Protein AF-A0A2E6VT52-F1 (afdb_monomer_lite)

Radius of gyration: 19.36 Å; chains: 1; bounding box: 48×48×51 Å

Structure (mmCIF, N/CA/C/O backbone):
data_AF-A0A2E6VT52-F1
#
_entry.id   AF-A0A2E6VT52-F1
#
loop_
_atom_site.group_PDB
_atom_site.id
_atom_site.type_symbol
_atom_site.label_atom_id
_atom_site.label_alt_id
_atom_site.label_comp_id
_atom_site.label_asym_id
_atom_site.label_entity_id
_atom_site.label_seq_id
_atom_site.pdbx_PDB_ins_code
_atom_site.Cartn_x
_atom_site.Cartn_y
_atom_site.Cartn_z
_atom_site.occupancy
_atom_site.B_iso_or_equiv
_atom_site.auth_seq_id
_atom_site.auth_comp_id
_atom_site.auth_asym_id
_atom_site.auth_atom_id
_atom_site.pdbx_PDB_model_num
ATOM 1 N N . MET A 1 1 ? 21.356 -2.300 -0.090 1.00 28.39 1 MET A N 1
ATOM 2 C CA . MET A 1 1 ? 20.363 -1.612 -0.923 1.00 28.39 1 MET A CA 1
ATOM 3 C C . MET A 1 1 ? 20.867 -0.336 -1.607 1.00 28.39 1 MET A C 1
ATOM 5 O O . MET A 1 1 ? 20.125 0.191 -2.416 1.00 28.39 1 MET A O 1
ATOM 9 N N . VAL A 1 2 ? 22.034 0.236 -1.269 1.00 25.16 2 VAL A N 1
ATOM 10 C CA . VAL A 1 2 ? 22.613 1.319 -2.087 1.00 25.16 2 VAL A CA 1
ATOM 11 C C . VAL A 1 2 ? 23.553 0.641 -3.066 1.00 25.16 2 VAL A C 1
ATOM 13 O O . VAL A 1 2 ? 24.681 0.309 -2.710 1.00 25.16 2 VAL A O 1
ATOM 16 N N . PHE A 1 3 ? 23.038 0.344 -4.250 1.00 32.06 3 PHE A N 1
ATOM 17 C CA . PHE A 1 3 ? 23.867 -0.059 -5.367 1.00 32.06 3 PHE A CA 1
ATOM 18 C C . PHE A 1 3 ? 24.037 1.130 -6.291 1.00 32.06 3 PHE A C 1
ATOM 20 O O . PHE A 1 3 ? 23.074 1.792 -6.670 1.00 32.06 3 PHE A O 1
ATOM 27 N N . TRP A 1 4 ? 25.295 1.415 -6.594 1.00 26.30 4 TRP A N 1
ATOM 28 C CA . TRP A 1 4 ? 25.680 2.350 -7.628 1.00 26.30 4 TRP A CA 1
ATOM 29 C C . TRP A 1 4 ? 26.039 1.513 -8.847 1.00 26.30 4 TRP A C 1
ATOM 31 O O . TRP A 1 4 ? 27.132 0.951 -8.904 1.00 26.30 4 TRP A O 1
ATOM 41 N N . VAL A 1 5 ? 25.128 1.423 -9.811 1.00 34.62 5 VAL A N 1
ATOM 42 C CA . VAL A 1 5 ? 25.498 1.008 -11.163 1.00 34.62 5 VAL A CA 1
ATOM 43 C C . VAL A 1 5 ? 26.110 2.230 -11.847 1.00 34.62 5 VAL A C 1
ATOM 45 O O . VAL A 1 5 ? 25.482 3.284 -11.943 1.00 34.62 5 VAL A O 1
ATOM 48 N N . LYS A 1 6 ? 27.367 2.098 -12.281 1.00 34.28 6 LYS A N 1
ATOM 49 C CA . LYS A 1 6 ? 28.053 3.022 -13.200 1.00 34.28 6 LYS A CA 1
ATOM 50 C C . LYS A 1 6 ? 27.633 2.706 -14.645 1.00 34.28 6 LYS A C 1
ATOM 52 O O . LYS A 1 6 ? 28.466 2.375 -15.478 1.00 34.28 6 LYS A O 1
ATOM 57 N N . GLU A 1 7 ? 26.341 2.763 -14.924 1.00 46.19 7 GLU A N 1
ATOM 58 C CA . GLU A 1 7 ? 25.827 2.849 -16.293 1.00 46.19 7 GLU A CA 1
ATOM 59 C C . GLU A 1 7 ? 25.279 4.258 -16.474 1.00 46.19 7 GLU A C 1
ATOM 61 O O . GLU A 1 7 ? 24.847 4.878 -15.496 1.00 46.19 7 GLU A O 1
ATOM 66 N N . ASP A 1 8 ? 25.356 4.782 -17.697 1.00 49.47 8 ASP A N 1
ATOM 67 C CA . ASP A 1 8 ? 24.963 6.146 -18.053 1.00 49.47 8 ASP A CA 1
ATOM 68 C C . ASP A 1 8 ? 23.452 6.356 -17.834 1.00 49.47 8 ASP A C 1
ATOM 70 O O . ASP A 1 8 ? 22.631 6.323 -18.752 1.00 49.47 8 ASP A O 1
ATOM 74 N N . MET A 1 9 ? 23.061 6.553 -16.573 1.00 54.78 9 MET A N 1
ATOM 75 C CA . MET A 1 9 ? 21.694 6.864 -16.194 1.00 54.78 9 MET A CA 1
ATOM 76 C C . MET A 1 9 ? 21.373 8.261 -16.691 1.00 54.78 9 MET A C 1
ATOM 78 O O . MET A 1 9 ? 21.896 9.265 -16.201 1.00 54.78 9 MET A O 1
ATOM 82 N N . THR A 1 10 ? 20.481 8.326 -17.669 1.00 59.72 10 THR A N 1
ATOM 83 C CA . THR A 1 10 ? 20.040 9.599 -18.213 1.00 59.72 10 THR A CA 1
ATOM 84 C C . THR A 1 10 ? 18.840 10.064 -17.403 1.00 59.72 10 THR A C 1
ATOM 86 O O . THR A 1 10 ? 17.816 9.386 -17.318 1.00 59.72 10 THR A O 1
ATOM 89 N N . ALA A 1 11 ? 18.958 11.234 -16.777 1.00 62.84 11 ALA A N 1
ATOM 90 C CA . ALA A 1 11 ? 17.809 11.878 -16.164 1.00 62.84 11 ALA A CA 1
ATOM 91 C C . ALA A 1 11 ? 16.857 12.309 -17.282 1.00 62.84 11 ALA A C 1
ATOM 93 O O . ALA A 1 11 ? 17.146 13.253 -18.019 1.00 62.84 11 ALA A O 1
ATOM 94 N N . LEU A 1 12 ? 15.722 11.624 -17.416 1.00 59.22 12 LEU A N 1
ATOM 95 C CA . LEU A 1 12 ? 14.707 12.057 -18.365 1.00 59.22 12 LEU A CA 1
ATOM 96 C C . LEU A 1 12 ? 14.105 13.377 -17.863 1.00 59.22 12 LEU A C 1
ATOM 98 O O . LEU A 1 12 ? 13.654 13.441 -16.711 1.00 59.22 12 LEU A O 1
ATOM 102 N N . PRO A 1 13 ? 14.084 14.443 -18.686 1.00 56.06 13 PRO A N 1
ATOM 103 C CA . PRO A 1 13 ? 13.448 15.685 -18.293 1.00 56.06 13 PRO A CA 1
ATOM 104 C C . PRO A 1 13 ? 11.960 15.416 -18.068 1.00 56.06 13 PRO A C 1
ATOM 106 O O . PRO A 1 13 ? 11.223 15.026 -18.978 1.00 56.06 13 PRO A O 1
ATOM 109 N N . ILE A 1 14 ? 11.500 15.637 -16.838 1.00 57.47 14 ILE A N 1
ATOM 110 C CA . ILE A 1 14 ? 10.069 15.717 -16.563 1.00 57.47 14 ILE A CA 1
ATOM 111 C C . ILE A 1 14 ? 9.614 16.999 -17.243 1.00 57.47 14 ILE A C 1
ATOM 113 O O . ILE A 1 14 ? 9.945 18.093 -16.783 1.00 57.47 14 ILE A O 1
ATOM 117 N N . LEU A 1 15 ? 8.949 16.861 -18.394 1.00 48.38 15 LEU A N 1
ATOM 118 C CA . LEU A 1 15 ? 8.482 18.013 -19.156 1.00 48.38 15 LEU A CA 1
ATOM 119 C C . LEU A 1 15 ? 7.706 18.947 -18.214 1.00 48.38 15 LEU A C 1
ATOM 121 O O . LEU A 1 15 ? 6.832 18.468 -17.482 1.00 48.38 15 LEU A O 1
ATOM 125 N N . PRO A 1 16 ? 8.005 20.258 -18.209 1.00 49.06 16 PRO A N 1
ATOM 126 C CA . PRO A 1 16 ? 7.231 21.208 -17.431 1.00 49.06 16 PRO A CA 1
ATOM 127 C C . PRO A 1 16 ? 5.761 21.120 -17.856 1.00 49.06 16 PRO A C 1
ATOM 129 O O . PRO A 1 16 ? 5.462 20.888 -19.028 1.00 49.06 16 PRO A O 1
ATOM 132 N N . HIS A 1 17 ? 4.856 21.311 -16.895 1.00 47.31 17 HIS A N 1
ATOM 133 C CA . HIS A 1 17 ? 3.388 21.221 -16.992 1.00 47.31 17 HIS A CA 1
ATOM 134 C C . HIS A 1 17 ? 2.714 22.184 -18.016 1.00 47.31 17 HIS A C 1
ATOM 136 O O . HIS A 1 17 ? 1.560 22.561 -17.845 1.00 47.31 17 HIS A O 1
ATOM 142 N N . GLY A 1 18 ? 3.407 22.609 -19.077 1.00 39.28 18 GLY A N 1
ATOM 143 C CA . GLY A 1 18 ? 2.939 23.561 -20.087 1.00 39.28 18 GLY A CA 1
ATOM 144 C C . GLY A 1 18 ? 2.381 22.951 -21.377 1.00 39.28 18 GLY A C 1
ATOM 145 O O . GLY A 1 18 ? 1.873 23.691 -22.212 1.00 39.28 18 GLY A O 1
ATOM 146 N N . THR A 1 19 ? 2.436 21.630 -21.571 1.00 44.69 19 THR A N 1
ATOM 147 C CA . THR A 1 19 ? 1.648 20.989 -22.636 1.00 44.69 19 THR A CA 1
ATOM 148 C C . THR A 1 19 ? 0.238 20.754 -22.108 1.00 44.69 19 THR A C 1
ATOM 150 O O . THR A 1 19 ? 0.063 20.204 -21.027 1.00 44.69 19 THR A O 1
ATOM 153 N N . THR A 1 20 ? -0.768 21.178 -22.869 1.00 42.41 20 THR A N 1
ATOM 154 C CA . THR A 1 20 ? -2.224 21.123 -22.616 1.00 42.41 20 THR A CA 1
ATOM 155 C C . THR A 1 20 ? -2.805 19.711 -22.416 1.00 42.41 20 THR A C 1
ATOM 157 O O . THR A 1 20 ? -4.007 19.494 -22.563 1.00 42.41 20 THR A O 1
ATOM 160 N N . ALA A 1 21 ? -1.980 18.730 -22.053 1.00 45.25 21 ALA A N 1
ATOM 161 C CA . ALA A 1 21 ? -2.438 17.465 -21.521 1.00 45.25 21 ALA A CA 1
ATOM 162 C C . ALA A 1 21 ? -3.100 17.733 -20.164 1.00 45.25 21 ALA A C 1
ATOM 164 O O . ALA A 1 21 ? -2.471 18.271 -19.249 1.00 45.25 21 ALA A O 1
ATOM 165 N N . LYS A 1 22 ? -4.388 17.378 -20.043 1.00 38.38 22 LYS A N 1
ATOM 166 C CA . LYS A 1 22 ? -5.109 17.383 -18.763 1.00 38.38 22 LYS A CA 1
ATOM 167 C C . LYS A 1 22 ? -4.190 16.794 -17.684 1.00 38.38 22 LYS A C 1
ATOM 169 O O . LYS A 1 22 ? -3.621 15.728 -17.933 1.00 38.38 22 LYS A O 1
ATOM 174 N N . PRO A 1 23 ? -4.038 17.446 -16.515 1.00 39.75 23 PRO A N 1
ATOM 175 C CA . PRO A 1 23 ? -3.272 16.866 -15.424 1.00 39.75 23 PRO A CA 1
ATOM 176 C C . PRO A 1 23 ? -3.787 15.448 -15.187 1.00 39.75 23 PRO A C 1
ATOM 178 O O . PRO A 1 23 ? -4.997 15.263 -15.024 1.00 39.75 23 PRO A O 1
ATOM 181 N N . LEU A 1 24 ? -2.883 14.458 -15.218 1.00 43.94 24 LEU A N 1
ATOM 182 C CA . LEU A 1 24 ? -3.183 13.127 -14.700 1.00 43.94 24 LEU A CA 1
ATOM 183 C C . LEU A 1 24 ? -3.715 13.369 -13.289 1.00 43.94 24 LEU A C 1
ATOM 185 O O . LEU A 1 24 ? -2.980 13.871 -12.436 1.00 43.94 24 LEU A O 1
ATOM 189 N N . GLN A 1 25 ? -5.014 13.149 -13.092 1.00 38.66 25 GLN A N 1
ATOM 190 C CA . GLN A 1 25 ? -5.668 13.458 -11.831 1.00 38.66 25 GLN A CA 1
ATOM 191 C C . GLN A 1 25 ? -4.925 12.699 -10.736 1.00 38.66 25 GLN A C 1
ATOM 193 O O . GLN A 1 25 ? -4.896 11.475 -10.732 1.00 38.66 25 GLN A O 1
ATOM 198 N N . SER A 1 26 ? -4.322 13.432 -9.804 1.00 39.47 26 SER A N 1
ATOM 199 C CA . SER A 1 26 ? -3.634 12.885 -8.631 1.00 39.47 26 SER A CA 1
ATOM 200 C C . SER A 1 26 ? -4.612 12.362 -7.570 1.00 39.47 26 SER A C 1
ATOM 202 O O . SER A 1 26 ? -4.271 12.302 -6.389 1.00 39.47 26 SER A O 1
ATOM 204 N N . GLY A 1 27 ? -5.852 12.063 -7.965 1.00 42.16 27 GLY A N 1
ATOM 205 C CA . GLY A 1 27 ? -6.770 11.289 -7.145 1.00 42.16 27 GLY A CA 1
ATOM 206 C C . GLY A 1 27 ? -6.325 9.826 -7.135 1.00 42.16 27 GLY A C 1
ATOM 207 O O . GLY A 1 27 ? -5.592 9.412 -8.037 1.00 42.16 27 GLY A O 1
ATOM 208 N N . PRO A 1 28 ? -6.739 9.027 -6.138 1.00 48.34 28 PRO A N 1
ATOM 209 C CA . PRO A 1 28 ? -6.578 7.585 -6.240 1.00 48.34 28 PRO A CA 1
ATOM 210 C C . PRO A 1 28 ? -7.201 7.158 -7.571 1.00 48.34 28 PRO A C 1
ATOM 212 O O . PRO A 1 28 ? -8.352 7.497 -7.844 1.00 48.34 28 PRO A O 1
ATOM 215 N N . LEU A 1 29 ? -6.420 6.497 -8.428 1.00 53.91 29 LEU A N 1
ATOM 216 C CA . LEU A 1 29 ? -6.916 5.919 -9.674 1.00 53.91 29 LEU A CA 1
ATOM 217 C C . LEU A 1 29 ? -7.993 4.897 -9.297 1.00 53.91 29 LEU A C 1
ATOM 219 O O . LEU A 1 29 ? -7.672 3.741 -9.012 1.00 53.91 29 LEU A O 1
ATOM 223 N N . GLN A 1 30 ? -9.248 5.351 -9.241 1.00 55.66 30 GLN A N 1
ATOM 224 C CA . GLN A 1 30 ? -10.406 4.479 -9.159 1.00 55.66 30 GLN A CA 1
ATOM 225 C C . GLN A 1 30 ? -10.360 3.612 -10.405 1.00 55.66 30 GLN A C 1
ATOM 227 O O . GLN A 1 30 ? -10.417 4.110 -11.535 1.00 55.66 30 GLN A O 1
ATOM 232 N N . ARG A 1 31 ? -10.156 2.315 -10.203 1.00 63.56 31 ARG A N 1
ATOM 233 C CA . ARG A 1 31 ? -10.163 1.371 -11.308 1.00 63.56 31 ARG A CA 1
ATOM 234 C C . ARG A 1 31 ? -11.604 1.051 -11.662 1.00 63.56 31 ARG A C 1
ATOM 236 O O . ARG A 1 31 ? -12.438 0.965 -10.763 1.00 63.56 31 ARG A O 1
ATOM 243 N N . PRO A 1 32 ? -11.887 0.754 -12.940 1.00 55.81 32 PRO A N 1
ATOM 244 C CA . PRO A 1 32 ? -13.186 0.219 -13.355 1.00 55.81 32 PRO A CA 1
ATOM 245 C C . PRO A 1 32 ? -13.626 -1.022 -12.556 1.00 55.81 32 PRO A C 1
ATOM 247 O O . PRO A 1 32 ? -14.794 -1.387 -12.579 1.00 55.81 32 PRO A O 1
ATOM 250 N N . SER A 1 33 ? -12.684 -1.674 -11.870 1.00 65.62 33 SER A N 1
ATOM 251 C CA . SER A 1 33 ? -12.844 -2.899 -11.098 1.00 65.62 33 SER A CA 1
ATOM 252 C C . SER A 1 33 ? -12.863 -2.695 -9.574 1.00 65.62 33 SER A C 1
ATOM 254 O O . SER A 1 33 ? -12.711 -3.674 -8.843 1.00 65.62 33 SER A O 1
ATOM 256 N N . ASP A 1 34 ? -12.944 -1.461 -9.071 1.00 83.62 34 ASP A N 1
ATOM 257 C CA . ASP A 1 34 ? -12.989 -1.223 -7.625 1.00 83.62 34 ASP A CA 1
ATOM 258 C C . ASP A 1 34 ? -14.377 -1.597 -7.066 1.00 83.62 34 ASP A C 1
ATOM 260 O O . ASP A 1 34 ? -15.420 -1.165 -7.560 1.00 83.62 34 ASP A O 1
ATOM 264 N N . GLY A 1 35 ? -14.385 -2.461 -6.049 1.00 92.38 35 GLY A N 1
ATOM 265 C CA . GLY A 1 35 ? -15.601 -2.974 -5.426 1.00 92.38 35 GLY A CA 1
ATOM 266 C C . GLY A 1 35 ? -16.022 -2.212 -4.162 1.00 92.38 35 GLY A C 1
ATOM 267 O O . GLY A 1 35 ? -15.485 -1.147 -3.832 1.00 92.38 35 GLY A O 1
ATOM 268 N N . PRO A 1 36 ? -17.012 -2.743 -3.421 1.00 95.88 36 PRO A N 1
ATOM 269 C CA . PRO A 1 36 ? -17.598 -2.057 -2.272 1.00 95.88 36 PRO A CA 1
ATOM 270 C C . PRO A 1 36 ? -16.614 -1.837 -1.117 1.00 95.88 36 PRO A C 1
ATOM 272 O O . PRO A 1 36 ? -16.726 -0.831 -0.416 1.00 95.88 36 PRO A O 1
ATOM 275 N N . THR A 1 37 ? -15.662 -2.744 -0.884 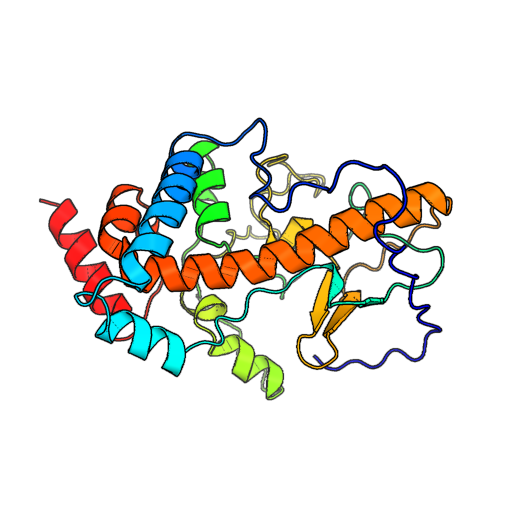1.00 96.12 37 THR A N 1
ATOM 276 C CA . THR A 1 37 ? -14.663 -2.584 0.186 1.00 96.12 37 THR A CA 1
ATOM 277 C C . THR A 1 37 ? -13.677 -1.480 -0.166 1.00 96.12 37 THR A C 1
ATOM 279 O O . THR A 1 37 ? -13.350 -0.648 0.678 1.00 96.12 37 THR A O 1
ATOM 282 N N . THR A 1 38 ? -13.250 -1.430 -1.425 1.00 95.38 38 THR A N 1
ATOM 283 C CA . THR A 1 38 ? -12.350 -0.398 -1.940 1.00 95.38 38 THR A CA 1
ATOM 284 C C . THR A 1 38 ? -12.980 0.990 -1.853 1.00 95.38 38 THR A C 1
ATOM 286 O O . THR A 1 38 ? -12.355 1.911 -1.328 1.00 95.38 38 THR A O 1
ATOM 289 N N . HIS A 1 39 ? -14.243 1.138 -2.264 1.00 94.62 39 HIS A N 1
ATOM 290 C CA . HIS A 1 39 ? -14.962 2.408 -2.129 1.00 94.62 39 HIS A CA 1
ATOM 291 C C . HIS A 1 39 ? -15.088 2.852 -0.669 1.00 94.62 39 HIS A C 1
ATOM 293 O O . HIS A 1 39 ? -14.734 3.983 -0.342 1.00 94.62 39 HIS A O 1
ATOM 299 N N . LYS A 1 40 ? -15.475 1.943 0.235 1.00 96.00 40 LYS A N 1
ATOM 300 C CA . LYS A 1 40 ? -15.527 2.247 1.674 1.00 96.00 40 LYS A CA 1
ATOM 301 C C . LYS A 1 40 ? -14.174 2.689 2.226 1.00 96.00 40 LYS A C 1
ATOM 303 O O . LYS A 1 40 ? -14.130 3.553 3.098 1.00 96.00 40 LYS A O 1
ATOM 308 N N . LEU A 1 41 ? -13.074 2.112 1.743 1.00 96.50 41 LEU A N 1
ATOM 309 C CA . LEU A 1 41 ? -11.732 2.511 2.156 1.00 96.50 41 LEU A CA 1
ATOM 310 C C . LEU A 1 41 ? -11.385 3.932 1.680 1.00 96.50 41 LEU A C 1
ATOM 312 O O . LEU A 1 41 ? -10.762 4.679 2.437 1.00 96.50 41 LEU A O 1
ATOM 316 N N . PHE A 1 42 ? -11.806 4.326 0.473 1.00 94.94 42 PHE A N 1
ATOM 317 C CA . PHE A 1 42 ? -11.640 5.698 -0.020 1.00 94.94 42 PHE A CA 1
ATOM 318 C C . PHE A 1 42 ? -12.469 6.705 0.781 1.00 94.94 42 PHE A C 1
ATOM 320 O O . PHE A 1 42 ? -11.916 7.702 1.246 1.00 94.94 42 PHE A O 1
ATOM 327 N N . ASP A 1 43 ? -13.741 6.408 1.046 1.00 95.25 43 ASP A N 1
ATOM 328 C CA . ASP A 1 43 ? -14.595 7.258 1.887 1.00 95.25 43 ASP A CA 1
ATOM 329 C C . ASP A 1 43 ? -14.008 7.402 3.301 1.00 95.25 43 ASP A C 1
ATOM 331 O O . ASP A 1 43 ? -13.969 8.487 3.896 1.00 95.25 43 ASP A O 1
ATOM 335 N N . LEU A 1 44 ? -13.488 6.295 3.843 1.00 96.50 44 LEU A N 1
ATOM 336 C CA . LEU A 1 44 ? -12.846 6.280 5.150 1.00 96.50 44 LEU A CA 1
ATOM 337 C C . LEU A 1 44 ? -11.581 7.135 5.178 1.00 96.50 44 LEU A C 1
ATOM 339 O O . LEU A 1 44 ? -11.299 7.756 6.204 1.00 96.50 44 LEU A O 1
ATOM 343 N N . TRP A 1 45 ? -10.822 7.183 4.083 1.00 95.81 45 TRP A N 1
ATOM 344 C CA . TRP A 1 45 ? -9.653 8.048 3.972 1.00 95.81 45 TRP A CA 1
ATOM 345 C C . TRP A 1 45 ? -10.032 9.529 4.077 1.00 95.81 45 TRP A C 1
ATOM 347 O O . TRP A 1 45 ? -9.421 10.251 4.869 1.00 95.81 45 TRP A O 1
ATOM 357 N N . GLU A 1 46 ? -11.075 9.976 3.377 1.00 94.81 46 GLU A N 1
ATOM 358 C CA . GLU A 1 46 ? -11.535 11.367 3.470 1.00 94.81 46 GLU A CA 1
ATOM 359 C C . GLU A 1 46 ? -11.960 11.740 4.898 1.00 94.81 46 GLU A C 1
ATOM 361 O O . GLU A 1 46 ? -11.619 12.808 5.421 1.00 94.81 46 GLU A O 1
ATOM 366 N N . GLU A 1 47 ? -12.682 10.845 5.574 1.00 94.94 47 GLU A N 1
ATOM 367 C CA . GLU A 1 47 ? -13.080 11.062 6.964 1.00 94.94 47 GLU A CA 1
ATOM 368 C C . GLU A 1 47 ? -11.873 11.005 7.917 1.00 94.94 47 GLU A C 1
ATOM 370 O O . GLU A 1 47 ? -11.769 11.812 8.845 1.00 94.94 47 GLU A O 1
ATOM 375 N N . ALA A 1 48 ? -10.915 10.108 7.682 1.00 94.50 48 ALA A N 1
ATOM 376 C CA . ALA A 1 48 ? -9.678 10.018 8.451 1.00 94.50 48 ALA A CA 1
ATOM 377 C C . ALA A 1 48 ? -8.866 11.319 8.382 1.00 94.50 48 ALA A C 1
ATOM 379 O O . ALA A 1 48 ? -8.385 11.795 9.416 1.00 94.50 48 ALA A O 1
ATOM 380 N N . GLN A 1 49 ? -8.782 11.946 7.206 1.00 93.75 49 GLN A N 1
ATOM 381 C CA . GLN A 1 49 ? -8.139 13.251 7.047 1.00 93.75 49 GLN A CA 1
ATOM 382 C C . GLN A 1 49 ? -8.816 14.323 7.909 1.00 93.75 49 GLN A C 1
ATOM 384 O O . GLN A 1 49 ? -8.134 15.058 8.625 1.00 93.75 49 GLN A O 1
ATOM 389 N N . LYS A 1 50 ? -10.155 14.373 7.926 1.00 93.62 50 LYS A N 1
ATOM 390 C CA . LYS A 1 50 ? -10.916 15.302 8.784 1.00 93.62 50 LYS A CA 1
ATOM 391 C C . LYS A 1 50 ? -10.681 15.024 10.271 1.00 93.62 50 LYS A C 1
ATOM 393 O O . LYS A 1 50 ? -10.638 15.950 11.080 1.00 93.62 50 LYS A O 1
ATOM 398 N N . ARG A 1 51 ? -10.523 13.755 10.661 1.00 93.62 51 ARG A N 1
ATOM 399 C CA . ARG A 1 51 ? -10.286 13.346 12.057 1.00 93.62 51 ARG A CA 1
ATOM 400 C C . ARG A 1 51 ? -8.929 13.775 12.594 1.00 93.62 51 ARG A C 1
ATOM 402 O O . ARG A 1 51 ? -8.871 14.139 13.766 1.00 93.62 51 ARG A O 1
ATOM 409 N N . LEU A 1 52 ? -7.878 13.785 11.773 1.00 89.38 52 LEU A N 1
ATOM 410 C CA . LEU A 1 52 ? -6.524 14.169 12.203 1.00 89.38 52 LEU A CA 1
ATOM 411 C C . LEU A 1 52 ? -6.449 15.568 12.836 1.00 89.38 52 LEU A C 1
ATOM 413 O O . LEU A 1 52 ? -5.583 15.810 13.679 1.00 89.38 52 LEU A O 1
ATOM 417 N N . TRP A 1 53 ? -7.366 16.462 12.461 1.00 89.00 53 TRP A N 1
ATOM 418 C CA . TRP A 1 53 ? -7.444 17.837 12.960 1.00 89.00 53 TRP A CA 1
ATOM 419 C C . TRP A 1 53 ? -8.363 18.011 14.176 1.00 89.00 53 TRP A C 1
ATOM 421 O O . TRP A 1 53 ? -8.360 19.069 14.800 1.00 89.00 53 TRP A O 1
ATOM 431 N N . LYS A 1 54 ? -9.156 16.996 14.544 1.00 93.31 54 LYS A N 1
ATOM 432 C CA . LYS A 1 54 ? -10.074 17.091 15.689 1.00 93.31 54 LYS A CA 1
ATOM 433 C C . LYS A 1 54 ? -9.281 16.915 17.001 1.00 93.31 54 LYS A C 1
ATOM 435 O O . LYS A 1 54 ? -8.525 15.946 17.112 1.00 93.31 54 LYS A O 1
ATOM 440 N N . PRO A 1 55 ? -9.514 17.738 18.046 1.00 93.00 55 PRO A N 1
ATOM 441 C CA . PRO A 1 55 ? -8.762 17.674 19.309 1.00 93.00 55 PRO A CA 1
ATOM 442 C C . PRO A 1 55 ? -8.750 16.292 19.977 1.00 93.00 55 PRO A C 1
ATOM 444 O O . PRO A 1 55 ? -7.745 15.877 20.546 1.00 93.00 55 PRO A O 1
ATOM 447 N N . LYS A 1 56 ? -9.841 15.526 19.844 1.00 93.12 56 LYS A N 1
ATOM 448 C CA . LYS A 1 56 ? -9.947 14.169 20.405 1.00 93.12 56 LYS A CA 1
ATOM 449 C C . LYS A 1 56 ? -8.938 13.160 19.834 1.00 93.12 56 LYS A C 1
ATOM 451 O O . LYS A 1 56 ? -8.736 12.117 20.445 1.00 93.12 56 LYS A O 1
ATOM 456 N N . PHE A 1 57 ? -8.327 13.450 18.679 1.00 91.19 57 PHE A N 1
ATOM 457 C CA . PHE A 1 57 ? -7.302 12.608 18.049 1.00 91.19 57 PHE A CA 1
ATOM 458 C C . PHE A 1 57 ? -5.877 13.153 18.221 1.00 91.19 57 PHE A C 1
ATOM 460 O O . PHE A 1 57 ? -4.945 12.658 17.584 1.00 91.19 57 PHE A O 1
ATOM 467 N N . TRP A 1 58 ? -5.684 14.169 19.070 1.00 91.44 58 TRP A N 1
ATOM 468 C CA . TRP A 1 58 ? -4.388 14.826 19.247 1.00 91.44 58 TRP A CA 1
ATOM 469 C C . TRP A 1 58 ? -3.276 13.843 19.644 1.00 91.44 58 TRP A C 1
ATOM 471 O O . TRP A 1 58 ? -2.207 13.847 19.037 1.00 91.44 58 TRP A O 1
ATOM 481 N N . TRP A 1 59 ? -3.549 12.928 20.581 1.00 91.00 59 TRP A N 1
ATOM 482 C CA . TRP A 1 59 ? -2.584 11.906 21.000 1.00 91.00 59 TRP A CA 1
ATOM 483 C C . TRP A 1 59 ? -2.226 10.929 19.876 1.00 91.00 59 TRP A C 1
ATOM 485 O O . TRP A 1 59 ? -1.058 10.589 19.705 1.00 91.00 59 TRP A O 1
ATOM 495 N N . GLN A 1 60 ? -3.207 10.487 19.087 1.00 90.00 60 GLN A N 1
ATOM 496 C CA . GLN A 1 60 ? -2.981 9.603 17.943 1.00 90.00 60 GLN A CA 1
ATOM 497 C C . GLN A 1 60 ? -2.121 10.302 16.886 1.00 90.00 60 GLN A C 1
ATOM 499 O O . GLN A 1 60 ? -1.185 9.692 16.380 1.00 90.00 60 GLN A O 1
ATOM 504 N N . ASN A 1 61 ? -2.393 11.579 16.600 1.00 89.56 61 ASN A N 1
ATOM 505 C CA . ASN A 1 61 ? -1.609 12.391 15.668 1.00 89.56 61 ASN A CA 1
ATOM 506 C C . ASN A 1 61 ? -0.168 12.595 16.174 1.00 89.56 61 ASN A C 1
ATOM 508 O O . ASN A 1 61 ? 0.787 12.422 15.419 1.00 89.56 61 ASN A O 1
ATOM 512 N N . LEU A 1 62 ? 0.013 12.862 17.471 1.00 90.12 62 LEU A N 1
ATOM 513 C CA . LEU A 1 62 ? 1.342 12.970 18.074 1.00 90.12 62 LEU A CA 1
ATOM 514 C C . LEU A 1 62 ? 2.130 11.654 17.968 1.00 90.12 62 LEU A C 1
ATOM 516 O O . LEU A 1 62 ? 3.298 11.672 17.592 1.00 90.12 62 LEU A O 1
ATOM 520 N N . MET A 1 63 ? 1.501 10.513 18.269 1.00 89.56 63 MET A N 1
ATOM 521 C CA . MET A 1 63 ? 2.137 9.193 18.153 1.00 89.56 63 MET A CA 1
ATOM 522 C C . MET A 1 63 ? 2.489 8.853 16.702 1.00 89.56 63 MET A C 1
ATOM 524 O O . MET A 1 63 ? 3.571 8.330 16.451 1.00 89.56 63 MET A O 1
ATOM 528 N N . LEU A 1 64 ? 1.603 9.184 15.756 1.00 89.44 64 LEU A N 1
ATOM 529 C CA . LEU A 1 64 ? 1.849 9.041 14.322 1.00 89.44 64 LEU A CA 1
ATOM 530 C C . LEU A 1 64 ? 3.096 9.827 13.894 1.00 89.44 64 LEU A C 1
ATOM 532 O O . LEU A 1 64 ? 4.018 9.244 13.339 1.00 89.44 64 LEU A O 1
ATOM 536 N N . ARG A 1 65 ? 3.165 11.123 14.220 1.00 90.19 65 ARG A N 1
ATOM 537 C CA . ARG A 1 65 ? 4.297 11.994 13.852 1.00 90.19 65 ARG A CA 1
ATOM 538 C C . ARG A 1 65 ? 5.614 11.620 14.530 1.00 90.19 65 ARG A C 1
ATOM 540 O O . ARG A 1 65 ? 6.672 11.901 13.986 1.00 90.19 65 ARG A O 1
ATOM 547 N N . LYS A 1 66 ? 5.562 11.026 15.726 1.00 89.06 66 LYS A N 1
ATOM 548 C CA . LYS A 1 66 ? 6.762 10.533 16.419 1.00 89.06 66 LYS A CA 1
ATOM 549 C C . LYS A 1 66 ? 7.294 9.228 15.829 1.00 89.06 66 LYS A C 1
ATOM 551 O O . LYS A 1 66 ? 8.489 8.984 15.924 1.00 89.06 66 LYS A O 1
ATOM 556 N N . GLY A 1 67 ? 6.415 8.379 15.295 1.00 85.44 67 GLY A N 1
ATOM 557 C CA . GLY A 1 67 ? 6.781 7.049 14.802 1.00 85.44 67 GLY A CA 1
ATOM 558 C C . GLY A 1 67 ? 7.045 6.971 13.300 1.00 85.44 67 GLY A C 1
ATOM 559 O O . GLY A 1 67 ? 7.686 6.020 12.862 1.00 85.44 67 GLY A O 1
ATOM 560 N N . PHE A 1 68 ? 6.540 7.926 12.513 1.00 88.44 68 PHE A N 1
ATOM 561 C CA . PHE A 1 68 ? 6.532 7.842 11.054 1.00 88.44 68 PHE A CA 1
ATOM 562 C C . PHE A 1 68 ? 6.796 9.197 10.396 1.00 88.44 68 PHE A C 1
ATOM 564 O O . PHE A 1 68 ? 6.287 10.226 10.844 1.00 88.44 68 PHE A O 1
ATOM 571 N N . ASP A 1 69 ? 7.516 9.170 9.274 1.00 88.62 69 ASP A N 1
ATOM 572 C CA . ASP A 1 69 ? 7.527 10.274 8.319 1.00 88.62 69 ASP A CA 1
ATOM 573 C C . ASP A 1 69 ? 6.224 10.239 7.503 1.00 88.62 69 ASP A C 1
ATOM 575 O O . ASP A 1 69 ? 5.945 9.281 6.781 1.00 88.62 69 ASP A O 1
ATOM 579 N N . LEU A 1 70 ? 5.395 11.272 7.668 1.00 89.56 70 LEU A N 1
ATOM 580 C CA . LEU A 1 70 ? 4.083 11.395 7.022 1.00 89.56 70 LEU A CA 1
ATOM 581 C C . LEU A 1 70 ? 4.119 12.326 5.803 1.00 89.56 70 LEU A C 1
ATOM 583 O O . LEU A 1 70 ? 3.084 12.858 5.392 1.00 89.56 70 LEU A O 1
ATOM 587 N N . THR A 1 71 ? 5.304 12.565 5.245 1.00 90.25 71 THR A N 1
ATOM 588 C CA . THR A 1 71 ? 5.478 13.445 4.091 1.00 90.25 71 THR A CA 1
ATOM 589 C C . THR A 1 71 ? 4.968 12.769 2.826 1.00 90.25 71 THR A C 1
ATOM 591 O O . THR A 1 71 ? 5.601 11.861 2.294 1.00 90.25 71 THR A O 1
ATOM 594 N N . PHE A 1 72 ? 3.823 13.231 2.323 1.00 90.56 72 PHE A N 1
ATOM 595 C CA . PHE A 1 72 ? 3.324 12.829 1.011 1.00 90.56 72 PHE A CA 1
ATOM 596 C C . PHE A 1 72 ? 4.230 13.379 -0.089 1.00 90.56 72 PHE A C 1
ATOM 598 O O . PHE A 1 72 ? 4.527 14.574 -0.127 1.00 90.56 72 PHE A O 1
ATOM 605 N N . ILE A 1 73 ? 4.622 12.508 -1.012 1.00 90.69 73 ILE A N 1
ATOM 606 C CA . ILE A 1 73 ? 5.433 12.870 -2.167 1.00 90.69 73 ILE A CA 1
ATOM 607 C C . ILE A 1 73 ? 4.540 13.444 -3.258 1.00 90.69 73 ILE A C 1
ATOM 609 O O . ILE A 1 73 ? 3.506 12.864 -3.606 1.00 90.69 73 ILE A O 1
ATOM 613 N N . LYS A 1 74 ? 4.992 14.544 -3.863 1.00 88.31 74 LYS A N 1
ATOM 614 C CA . LYS A 1 74 ? 4.419 15.064 -5.101 1.00 88.31 74 LYS A CA 1
ATOM 615 C C . LYS A 1 74 ? 5.284 14.652 -6.294 1.00 88.31 74 LYS A C 1
ATOM 617 O O . LYS A 1 74 ? 6.498 14.846 -6.241 1.00 88.31 74 LYS A O 1
ATOM 622 N N . PRO A 1 75 ? 4.689 14.162 -7.396 1.00 86.00 75 PRO A N 1
ATOM 623 C CA . PRO A 1 75 ? 5.459 13.684 -8.543 1.00 86.00 75 PRO A CA 1
ATOM 624 C C . PRO A 1 75 ? 6.455 14.688 -9.130 1.00 86.00 75 PRO A C 1
ATOM 626 O O . PRO A 1 75 ? 7.560 14.309 -9.491 1.00 86.00 75 PRO A O 1
ATOM 629 N N . HIS A 1 76 ? 6.116 15.976 -9.170 1.00 85.94 76 HIS A N 1
ATOM 630 C CA . HIS A 1 76 ? 6.994 17.011 -9.730 1.00 85.94 76 HIS A CA 1
ATOM 631 C C . HIS A 1 76 ? 8.233 17.326 -8.874 1.00 85.94 76 HIS A C 1
ATOM 633 O O . HIS A 1 76 ? 9.115 18.046 -9.330 1.00 85.94 76 HIS A O 1
ATOM 639 N N . GLU A 1 77 ? 8.307 16.829 -7.637 1.00 87.75 77 GLU A N 1
ATOM 640 C CA . GLU A 1 77 ? 9.461 17.038 -6.755 1.00 87.75 77 GLU A CA 1
ATOM 641 C C . GLU A 1 77 ? 10.548 15.967 -6.942 1.00 87.75 77 GLU A C 1
ATOM 643 O O . GLU A 1 77 ? 11.619 16.083 -6.346 1.00 87.75 77 GLU A O 1
ATOM 648 N N . PHE A 1 78 ? 10.278 14.930 -7.744 1.00 88.00 78 PHE A N 1
ATOM 649 C CA . PHE A 1 78 ? 11.143 13.765 -7.925 1.00 88.00 78 PHE A CA 1
ATOM 650 C C . PHE A 1 78 ? 11.672 13.688 -9.352 1.00 88.00 78 PHE A C 1
ATOM 652 O O . PHE A 1 78 ? 11.030 14.180 -10.268 1.00 88.00 78 PHE A O 1
ATOM 659 N N . ARG A 1 79 ? 12.830 13.055 -9.557 1.00 86.25 79 ARG A N 1
ATOM 660 C CA . ARG A 1 79 ? 13.399 12.785 -10.890 1.00 86.25 79 ARG A CA 1
ATOM 661 C C . ARG A 1 79 ? 13.298 11.303 -11.233 1.00 86.25 79 ARG A C 1
ATOM 663 O O . ARG A 1 79 ? 13.522 10.466 -10.362 1.00 86.25 79 ARG A O 1
ATOM 670 N N . LEU A 1 80 ? 13.007 10.980 -12.491 1.00 82.81 80 LEU A N 1
ATOM 671 C CA . LEU A 1 80 ? 13.046 9.607 -12.996 1.00 82.81 80 LEU A CA 1
ATOM 672 C C . LEU A 1 80 ? 14.458 9.287 -13.506 1.00 82.81 80 LEU A C 1
ATOM 674 O O . LEU A 1 80 ? 14.955 9.954 -14.413 1.00 82.81 80 LEU A O 1
ATOM 678 N N . LEU A 1 81 ? 15.085 8.275 -12.913 1.00 82.38 81 LEU A N 1
ATOM 679 C CA . LEU A 1 81 ? 16.356 7.704 -13.344 1.00 82.38 81 LEU A CA 1
ATOM 680 C C . LEU A 1 81 ? 16.078 6.344 -13.984 1.00 82.38 81 LEU A C 1
ATOM 682 O O . LEU A 1 81 ? 15.743 5.381 -13.291 1.00 82.38 81 LEU A O 1
ATOM 686 N N . VAL A 1 82 ? 16.193 6.289 -15.308 1.00 72.25 82 VAL A N 1
ATOM 687 C CA . VAL A 1 82 ? 16.066 5.064 -16.104 1.00 72.25 82 VAL A CA 1
ATOM 688 C C . VAL A 1 82 ? 17.293 4.893 -16.992 1.00 72.25 82 VAL A C 1
ATOM 690 O O . VAL A 1 82 ? 17.894 5.899 -17.389 1.00 72.25 82 VAL A O 1
ATOM 693 N N . PRO A 1 83 ? 17.661 3.648 -17.331 1.00 69.25 83 PRO A N 1
ATOM 694 C CA . PRO A 1 83 ? 18.584 3.408 -18.430 1.00 69.25 83 PRO A CA 1
ATOM 695 C C . PRO A 1 83 ? 18.021 4.028 -19.720 1.00 69.25 83 PRO A C 1
ATOM 697 O O . PRO A 1 83 ? 16.812 3.982 -19.970 1.00 69.25 83 PRO A O 1
ATOM 700 N N . ALA A 1 84 ? 18.874 4.666 -20.523 1.00 65.44 84 ALA A N 1
ATOM 701 C CA . ALA A 1 84 ? 18.438 5.318 -21.756 1.00 65.44 84 ALA A CA 1
ATOM 702 C C . ALA A 1 84 ? 17.832 4.293 -22.735 1.00 65.44 84 ALA A C 1
ATOM 704 O O . ALA A 1 84 ? 18.379 3.210 -22.911 1.00 65.44 84 ALA A O 1
ATOM 705 N N . HIS A 1 85 ? 16.709 4.648 -23.371 1.00 63.69 85 HIS A N 1
ATOM 706 C CA . HIS A 1 85 ? 16.001 3.841 -24.383 1.00 63.69 85 HIS A CA 1
ATOM 707 C C . HIS A 1 85 ? 15.498 2.462 -23.936 1.00 63.69 85 HIS A C 1
ATOM 709 O O . HIS A 1 85 ? 15.044 1.682 -24.771 1.00 63.69 85 HIS A O 1
ATOM 715 N N . GLN A 1 86 ? 15.518 2.166 -22.637 1.00 62.66 86 GLN A N 1
ATOM 716 C CA . GLN A 1 86 ? 15.079 0.877 -22.123 1.00 62.66 86 GLN A CA 1
ATOM 717 C C . GLN A 1 86 ? 13.900 1.055 -21.178 1.00 62.66 86 GLN A C 1
ATOM 719 O O . GLN A 1 86 ? 13.927 1.860 -20.244 1.00 62.66 86 GLN A O 1
ATOM 724 N N . LEU A 1 87 ? 12.856 0.270 -21.418 1.00 62.44 87 LEU A N 1
ATOM 725 C CA . LEU A 1 87 ? 11.754 0.104 -20.485 1.00 62.44 87 LEU A CA 1
ATOM 726 C C . LEU A 1 87 ? 11.557 -1.366 -20.148 1.00 62.44 87 LEU A C 1
ATOM 728 O O . LEU A 1 87 ? 11.916 -2.258 -20.917 1.00 62.44 87 LEU A O 1
ATOM 732 N N . THR A 1 88 ? 10.910 -1.601 -19.009 1.00 58.94 88 THR A N 1
ATOM 733 C CA . THR A 1 88 ? 10.349 -2.908 -18.707 1.00 58.94 88 THR A CA 1
ATOM 734 C C . THR A 1 88 ? 9.176 -3.218 -19.612 1.00 58.94 88 THR A C 1
ATOM 736 O O . THR A 1 88 ? 8.181 -2.486 -19.664 1.00 58.94 88 THR A O 1
ATOM 739 N N . ASP A 1 89 ? 9.262 -4.380 -20.240 1.00 57.53 89 ASP A N 1
ATOM 740 C CA . ASP A 1 89 ? 8.104 -5.048 -20.790 1.00 57.53 89 ASP A CA 1
ATOM 741 C C . ASP A 1 89 ? 7.440 -5.846 -19.667 1.00 57.53 89 ASP A C 1
ATOM 743 O O . ASP A 1 89 ? 7.833 -6.963 -19.357 1.00 57.53 89 ASP A O 1
ATOM 747 N N . CYS A 1 90 ? 6.461 -5.251 -18.985 1.00 52.44 90 CYS A N 1
ATOM 748 C CA . CYS A 1 90 ? 5.746 -5.955 -17.916 1.00 52.44 90 CYS A CA 1
ATOM 749 C C . CYS A 1 90 ? 4.985 -7.185 -18.432 1.00 52.44 90 CYS A C 1
ATOM 751 O O . CYS A 1 90 ? 4.685 -8.070 -17.635 1.00 52.44 90 CYS A O 1
ATOM 753 N N . ASP A 1 91 ? 4.668 -7.224 -19.728 1.00 51.91 91 ASP A N 1
ATOM 754 C CA . ASP A 1 91 ? 3.906 -8.297 -20.358 1.00 51.91 91 ASP A CA 1
ATOM 755 C C . ASP A 1 91 ? 4.817 -9.493 -20.694 1.00 51.91 91 ASP A C 1
ATOM 757 O O . ASP A 1 91 ? 4.359 -10.634 -20.672 1.00 51.91 91 ASP A O 1
ATOM 761 N N . ASN A 1 92 ? 6.119 -9.240 -20.899 1.00 50.31 92 ASN A N 1
ATOM 762 C CA . ASN A 1 92 ? 7.144 -10.253 -21.181 1.00 50.31 92 ASN A CA 1
ATOM 763 C C . ASN A 1 92 ? 8.246 -10.393 -20.104 1.00 50.31 92 ASN A C 1
ATOM 765 O O . ASN A 1 92 ? 9.153 -11.211 -20.281 1.00 50.31 92 ASN A O 1
ATOM 769 N N . CYS A 1 93 ? 8.213 -9.645 -18.988 1.00 53.28 93 CYS A N 1
ATOM 770 C CA . CYS A 1 93 ? 9.236 -9.765 -17.937 1.00 53.28 93 CYS A CA 1
ATOM 771 C C . CYS A 1 93 ? 9.107 -11.149 -17.281 1.00 53.28 93 CYS A C 1
ATOM 773 O O . CYS A 1 93 ? 8.167 -11.439 -16.541 1.00 53.28 93 CYS A O 1
ATOM 775 N N . THR A 1 94 ? 10.092 -12.006 -17.557 1.00 51.28 94 THR A N 1
ATOM 776 C CA . THR A 1 94 ? 10.214 -13.361 -16.997 1.00 51.28 94 THR A CA 1
ATOM 777 C C . THR A 1 94 ? 10.469 -13.344 -15.489 1.00 51.28 94 THR A C 1
ATOM 779 O O . THR A 1 94 ? 10.198 -14.323 -14.797 1.00 51.28 94 THR A O 1
ATOM 782 N N . GLU A 1 95 ? 10.983 -12.225 -14.975 1.00 56.31 95 GLU A N 1
ATOM 783 C CA . GLU A 1 95 ? 11.193 -11.958 -13.554 1.00 56.31 95 GLU A CA 1
ATOM 784 C C . GLU A 1 95 ? 10.049 -11.089 -13.027 1.00 56.31 95 GLU A C 1
ATOM 786 O O . GLU A 1 95 ? 10.133 -9.869 -12.906 1.00 56.31 95 GLU A O 1
ATOM 791 N N . VAL A 1 96 ? 8.922 -11.724 -12.725 1.00 63.91 96 VAL A N 1
ATOM 792 C CA . VAL A 1 96 ? 7.781 -11.025 -12.134 1.00 63.91 96 VAL A CA 1
ATOM 793 C C . VAL A 1 96 ? 8.163 -10.583 -10.713 1.00 63.91 96 VAL A C 1
ATOM 795 O O . VAL A 1 96 ? 8.904 -11.281 -10.021 1.00 63.91 96 VAL A O 1
ATOM 798 N N . CYS A 1 97 ? 7.587 -9.485 -10.198 1.00 67.19 97 CYS A N 1
ATOM 799 C CA . CYS A 1 97 ? 7.740 -9.005 -8.801 1.00 67.19 97 CYS A CA 1
ATOM 800 C C . CYS A 1 97 ? 7.585 -10.093 -7.701 1.00 67.19 97 CYS A C 1
ATOM 802 O O . CYS A 1 97 ? 7.854 -9.865 -6.521 1.00 67.19 97 CYS A O 1
ATOM 804 N N . CYS A 1 98 ? 7.073 -11.253 -8.103 1.00 69.38 98 CYS A N 1
ATOM 805 C CA . CYS A 1 98 ? 6.563 -12.368 -7.342 1.00 69.38 98 CYS A CA 1
ATOM 806 C C . CYS A 1 98 ? 7.326 -13.687 -7.562 1.00 69.38 98 CYS A C 1
ATOM 808 O O . CYS A 1 98 ? 6.926 -14.703 -6.993 1.00 69.38 98 CYS A O 1
ATOM 810 N N . THR A 1 99 ? 8.383 -13.703 -8.380 1.00 68.75 99 THR A N 1
ATOM 811 C CA . THR A 1 99 ? 9.204 -14.894 -8.657 1.00 68.75 99 THR A CA 1
ATOM 812 C C . THR A 1 99 ? 10.549 -14.797 -7.936 1.00 68.75 99 THR A C 1
ATOM 814 O O . THR A 1 99 ? 11.155 -13.729 -7.907 1.00 68.75 99 THR A O 1
ATOM 817 N N . GLY A 1 100 ? 11.027 -15.896 -7.346 1.00 67.06 100 GLY A N 1
ATOM 818 C CA . GLY A 1 100 ? 12.354 -15.987 -6.717 1.00 67.06 100 GLY A CA 1
ATOM 819 C C . GLY A 1 100 ? 12.322 -16.111 -5.186 1.00 67.06 100 GLY A C 1
ATOM 820 O O . GLY A 1 100 ? 11.412 -15.601 -4.537 1.00 67.06 100 GLY A O 1
ATOM 821 N N . PRO A 1 101 ? 13.309 -16.777 -4.557 1.00 67.06 101 PRO A N 1
ATOM 822 C CA . PRO A 1 101 ? 13.237 -17.236 -3.160 1.00 67.06 101 PRO A CA 1
ATOM 823 C C . PRO A 1 101 ? 13.038 -16.108 -2.136 1.00 67.06 101 PRO A C 1
ATOM 825 O O . PRO A 1 101 ? 12.380 -16.311 -1.115 1.00 67.06 101 PRO A O 1
ATOM 828 N N . ASN A 1 102 ? 13.519 -14.903 -2.447 1.00 69.19 102 ASN A N 1
ATOM 829 C CA . ASN A 1 102 ? 13.455 -13.734 -1.568 1.00 69.19 102 ASN A CA 1
ATOM 830 C C . ASN A 1 102 ? 12.322 -12.755 -1.915 1.00 69.19 102 ASN A C 1
ATOM 832 O O . ASN A 1 102 ? 12.134 -11.765 -1.206 1.00 69.19 102 ASN A O 1
ATOM 836 N N . SER A 1 103 ? 11.561 -13.019 -2.978 1.00 71.56 103 SER A N 1
ATOM 837 C CA . SER A 1 103 ? 10.508 -12.123 -3.452 1.00 71.56 103 SER A CA 1
ATOM 838 C C . SER A 1 103 ? 9.317 -12.142 -2.498 1.00 71.56 103 SER A C 1
ATOM 840 O O . SER A 1 103 ? 8.775 -13.194 -2.149 1.00 71.56 103 SER A O 1
ATOM 842 N N . ARG A 1 104 ? 8.934 -10.952 -2.027 1.00 78.56 104 ARG A N 1
ATOM 843 C CA . ARG A 1 104 ? 7.835 -10.744 -1.081 1.00 78.56 104 ARG A CA 1
ATOM 844 C C . ARG A 1 104 ? 7.007 -9.552 -1.513 1.00 78.56 104 ARG A C 1
ATOM 846 O O . ARG A 1 104 ? 7.508 -8.433 -1.600 1.00 78.56 104 ARG A O 1
ATOM 853 N N . VAL A 1 105 ? 5.717 -9.792 -1.692 1.00 86.06 105 VAL A N 1
ATOM 854 C CA . VAL A 1 105 ? 4.759 -8.755 -2.064 1.00 86.06 105 VAL A CA 1
ATOM 855 C C . VAL A 1 105 ? 3.924 -8.419 -0.846 1.00 86.06 105 VAL A C 1
ATOM 857 O O . VAL A 1 105 ? 2.984 -9.131 -0.509 1.00 86.06 105 VAL A O 1
ATOM 860 N N . SER A 1 106 ? 4.325 -7.356 -0.152 1.00 88.69 106 SER A N 1
ATOM 861 C CA . SER A 1 106 ? 3.542 -6.781 0.941 1.00 88.69 106 SER A CA 1
ATOM 862 C C . SER A 1 106 ? 2.268 -6.150 0.382 1.00 88.69 106 SER A C 1
ATOM 864 O O . SER A 1 106 ? 2.311 -5.471 -0.649 1.00 88.69 106 SER A O 1
ATOM 866 N N . LEU A 1 107 ? 1.160 -6.399 1.073 1.00 92.56 107 LEU A N 1
ATOM 867 C CA . LEU A 1 107 ? -0.181 -5.979 0.700 1.00 92.56 107 LEU A CA 1
ATOM 868 C C . LEU A 1 107 ? -0.647 -4.857 1.626 1.00 92.56 107 LEU A C 1
ATOM 870 O O . LEU A 1 107 ? -0.904 -5.093 2.811 1.00 92.56 107 LEU A O 1
ATOM 874 N N . GLY A 1 108 ? -0.790 -3.650 1.076 1.00 94.12 108 GLY A N 1
ATOM 875 C CA . GLY A 1 108 ? -1.392 -2.513 1.772 1.00 94.12 108 GLY A CA 1
ATOM 876 C C . GLY A 1 108 ? -2.877 -2.731 2.078 1.00 94.12 108 GLY A C 1
ATOM 877 O O . GLY A 1 108 ? -3.460 -3.758 1.720 1.00 94.12 108 GLY A O 1
ATOM 878 N N . LEU A 1 109 ? -3.525 -1.765 2.732 1.00 96.56 109 LEU A N 1
ATOM 879 C CA . LEU A 1 109 ? -4.969 -1.861 3.001 1.00 96.56 109 LEU A CA 1
ATOM 880 C C . LEU A 1 109 ? -5.783 -1.835 1.703 1.00 96.56 109 LEU A C 1
ATOM 882 O O . LEU A 1 109 ? -6.762 -2.569 1.585 1.00 96.56 109 LEU A O 1
ATOM 886 N N . LEU A 1 110 ? -5.355 -1.029 0.727 1.00 95.50 110 LEU A N 1
ATOM 887 C CA . LEU A 1 110 ? -5.999 -0.954 -0.584 1.00 95.50 110 LEU A CA 1
ATOM 888 C C . LEU A 1 110 ? -5.847 -2.260 -1.373 1.00 95.50 110 LEU A C 1
ATOM 890 O O . LEU A 1 110 ? -6.828 -2.748 -1.927 1.00 95.50 110 LEU A O 1
ATOM 894 N N . ASP A 1 111 ? -4.655 -2.864 -1.367 1.00 94.19 111 ASP A N 1
ATOM 895 C CA . ASP A 1 111 ? -4.432 -4.161 -2.019 1.00 94.19 111 ASP A CA 1
ATOM 896 C C . ASP A 1 111 ? -5.323 -5.243 -1.394 1.00 94.19 111 ASP A C 1
ATOM 898 O O . ASP A 1 111 ? -5.972 -6.012 -2.098 1.00 94.19 111 ASP A O 1
ATOM 902 N N . GLN A 1 112 ? -5.415 -5.272 -0.059 1.00 95.62 112 GLN A N 1
ATOM 903 C CA . GLN A 1 112 ? -6.298 -6.197 0.652 1.00 95.62 112 GLN A CA 1
ATOM 904 C C . GLN A 1 112 ? -7.773 -5.974 0.297 1.00 95.62 112 GLN A C 1
ATOM 906 O O . GLN A 1 112 ? -8.482 -6.946 0.052 1.00 95.62 112 GLN A O 1
ATOM 911 N N . ALA A 1 113 ? -8.233 -4.720 0.251 1.00 96.00 113 ALA A N 1
ATOM 912 C CA . ALA A 1 113 ? -9.608 -4.387 -0.117 1.00 96.00 113 ALA A CA 1
ATOM 913 C C . ALA A 1 113 ? -9.941 -4.855 -1.541 1.00 96.00 113 ALA A C 1
ATOM 915 O O . ALA A 1 113 ? -10.961 -5.514 -1.738 1.00 96.00 113 ALA A O 1
ATOM 916 N N . ARG A 1 114 ? -9.041 -4.616 -2.502 1.00 94.06 114 ARG A N 1
ATOM 917 C CA . ARG A 1 114 ? -9.190 -5.074 -3.891 1.00 94.06 114 ARG A CA 1
ATOM 918 C C . ARG A 1 114 ? -9.233 -6.592 -4.006 1.00 94.06 114 ARG A C 1
ATOM 920 O O . ARG A 1 114 ? -10.086 -7.122 -4.710 1.00 94.06 114 ARG A O 1
ATOM 927 N N . LEU A 1 115 ? -8.353 -7.298 -3.296 1.00 93.12 115 LEU A N 1
ATOM 928 C CA . LEU A 1 115 ? -8.354 -8.762 -3.287 1.00 93.12 115 LEU A CA 1
ATOM 929 C C . LEU A 1 115 ? -9.620 -9.329 -2.633 1.00 93.12 115 LEU A C 1
ATOM 931 O O . LEU A 1 115 ? -10.135 -10.341 -3.094 1.00 93.12 115 LEU A O 1
ATOM 935 N N . ILE A 1 116 ? -10.147 -8.693 -1.584 1.00 94.81 116 ILE A N 1
ATOM 936 C CA . ILE A 1 116 ? -11.422 -9.091 -0.971 1.00 94.81 116 ILE A CA 1
ATOM 937 C C . ILE A 1 116 ? -12.579 -8.880 -1.949 1.00 94.81 116 ILE A C 1
ATOM 939 O O . ILE A 1 116 ? -13.363 -9.805 -2.152 1.00 94.81 116 ILE A O 1
ATOM 943 N N . ASP A 1 117 ? -12.659 -7.705 -2.575 1.00 94.44 117 ASP A N 1
ATOM 944 C CA . ASP A 1 117 ? -13.6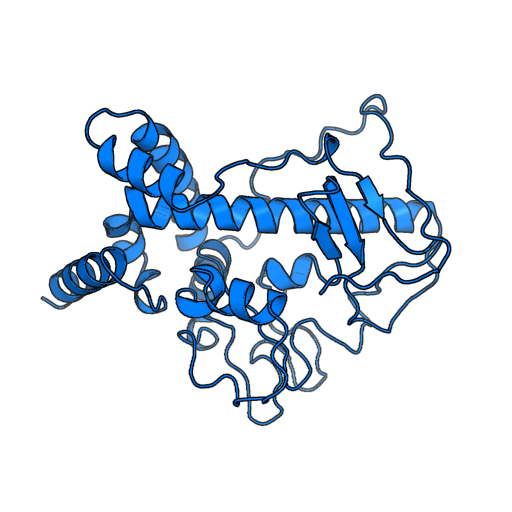99 -7.377 -3.556 1.00 94.44 117 ASP A CA 1
ATOM 945 C C . ASP A 1 117 ? -13.673 -8.326 -4.765 1.00 94.44 117 ASP A C 1
ATOM 947 O O . ASP A 1 117 ? -14.725 -8.698 -5.278 1.00 94.44 117 ASP A O 1
ATOM 951 N N . ALA A 1 118 ? -12.484 -8.778 -5.175 1.00 91.19 118 ALA A N 1
ATOM 952 C CA . ALA A 1 118 ? -12.297 -9.746 -6.255 1.00 91.19 118 ALA A CA 1
ATOM 953 C C . ALA A 1 118 ? -12.531 -11.216 -5.840 1.00 91.19 118 ALA A C 1
ATOM 955 O O . ALA A 1 118 ? -12.354 -12.118 -6.655 1.00 91.19 118 ALA A O 1
ATOM 956 N N . GLY A 1 119 ? -12.867 -11.504 -4.575 1.00 92.94 119 GLY A N 1
ATOM 957 C CA . GLY A 1 119 ? -12.994 -12.883 -4.074 1.00 92.94 119 GLY A CA 1
ATOM 958 C C . GLY A 1 119 ? -11.657 -13.631 -3.919 1.00 92.94 119 GLY A C 1
ATOM 959 O O . GLY A 1 119 ? -11.623 -14.843 -3.697 1.00 92.94 119 GLY A O 1
ATOM 960 N N . LEU A 1 120 ? -10.535 -12.914 -3.978 1.00 92.19 120 LEU A N 1
ATOM 961 C CA . LEU A 1 120 ? -9.161 -13.420 -3.903 1.00 92.19 120 LEU A CA 1
ATOM 962 C C . LEU A 1 120 ? -8.562 -13.340 -2.488 1.00 92.19 120 LEU A C 1
ATOM 964 O O . LEU A 1 120 ? -7.347 -13.426 -2.309 1.00 92.19 120 LEU A O 1
ATOM 968 N N . SER A 1 121 ? -9.382 -13.213 -1.439 1.00 93.38 121 SER A N 1
ATOM 969 C CA . SER A 1 121 ? -8.887 -13.090 -0.056 1.00 93.38 121 SER A CA 1
ATOM 970 C C . SER A 1 121 ? -8.076 -14.300 0.428 1.00 93.38 121 SER A C 1
ATOM 972 O O . SER A 1 121 ? -7.313 -14.190 1.384 1.00 93.38 121 SER A O 1
ATOM 974 N N . HIS A 1 122 ? -8.231 -15.457 -0.221 1.00 92.12 122 HIS A N 1
ATOM 975 C CA . HIS A 1 122 ? -7.456 -16.670 0.048 1.00 92.12 122 HIS A CA 1
ATOM 976 C C . HIS A 1 122 ? -5.966 -16.532 -0.325 1.00 92.12 122 HIS A C 1
ATOM 978 O O . HIS A 1 122 ? -5.135 -17.286 0.184 1.00 92.12 122 HIS A O 1
ATOM 984 N N . ALA A 1 123 ? -5.620 -15.565 -1.183 1.00 91.88 123 ALA A N 1
ATOM 985 C CA . ALA A 1 123 ? -4.245 -15.241 -1.549 1.00 91.88 123 ALA A CA 1
ATOM 986 C C . ALA A 1 123 ? -3.544 -14.341 -0.514 1.00 91.88 123 ALA A C 1
ATOM 988 O O . ALA A 1 123 ? -2.354 -14.067 -0.652 1.00 91.88 123 ALA A O 1
ATOM 989 N N . ILE A 1 124 ? -4.248 -13.881 0.527 1.00 93.75 124 ILE A N 1
ATOM 990 C CA . ILE A 1 124 ? -3.700 -13.010 1.572 1.00 93.75 124 ILE A CA 1
ATOM 991 C C . ILE A 1 124 ? -3.167 -13.867 2.724 1.00 93.75 124 ILE A C 1
ATOM 993 O O . ILE A 1 124 ? -3.925 -14.557 3.408 1.00 93.75 124 ILE A O 1
ATOM 997 N N . GLN A 1 125 ? -1.869 -13.770 2.995 1.00 91.81 125 GLN A N 1
ATOM 998 C CA . GLN A 1 125 ? -1.202 -14.450 4.102 1.00 91.81 125 GLN A CA 1
ATOM 999 C C . GLN A 1 125 ? -0.742 -13.430 5.154 1.00 91.81 125 GLN A C 1
ATOM 1001 O O . GLN A 1 125 ? -0.128 -12.423 4.817 1.00 91.81 125 GLN A O 1
ATOM 1006 N N . GLN A 1 126 ? -1.006 -13.677 6.441 1.00 88.56 126 GLN A N 1
ATOM 1007 C CA . GLN A 1 126 ? -0.464 -12.846 7.531 1.00 88.56 126 GLN A CA 1
ATOM 1008 C C . GLN A 1 126 ? 1.083 -12.877 7.528 1.00 88.56 126 GLN A C 1
ATOM 1010 O O . GLN A 1 126 ? 1.675 -13.933 7.305 1.00 88.56 126 GLN A O 1
ATOM 1015 N N . GLY A 1 127 ? 1.748 -11.742 7.779 1.00 70.19 127 GLY A N 1
ATOM 1016 C CA . GLY A 1 127 ? 3.220 -11.655 7.824 1.00 70.19 127 GLY A CA 1
ATOM 1017 C C . GLY A 1 127 ? 3.827 -11.798 9.238 1.00 70.19 127 GLY A C 1
ATOM 1018 O O . GLY A 1 127 ? 3.160 -11.428 10.205 1.00 70.19 127 GLY A O 1
ATOM 1019 N N . PRO A 1 128 ? 5.095 -12.250 9.402 1.00 60.50 128 PRO A N 1
ATOM 1020 C CA . PRO A 1 128 ? 5.828 -13.251 8.619 1.00 60.50 128 PRO A CA 1
ATOM 1021 C C . PRO A 1 128 ? 6.055 -14.578 9.394 1.00 60.50 128 PRO A C 1
ATOM 1023 O O . PRO A 1 128 ? 6.327 -14.571 10.593 1.00 60.50 128 PRO A O 1
ATOM 1026 N N . HIS A 1 129 ? 6.079 -15.716 8.684 1.00 49.00 129 HIS A N 1
ATOM 1027 C CA . HIS A 1 129 ? 6.803 -16.921 9.121 1.00 49.00 129 HIS A CA 1
ATOM 1028 C C . HIS A 1 129 ? 8.171 -16.953 8.411 1.00 49.00 129 HIS A C 1
ATOM 1030 O O . HIS A 1 129 ? 8.224 -17.172 7.206 1.00 49.00 129 HIS A O 1
ATOM 1036 N N . GLY A 1 130 ? 9.252 -16.688 9.158 1.00 47.94 130 GLY A N 1
ATOM 1037 C CA . GLY A 1 130 ? 10.653 -16.958 8.790 1.00 47.94 130 GLY A CA 1
ATOM 1038 C C . GLY A 1 130 ? 11.257 -16.115 7.656 1.00 47.94 130 GLY A C 1
ATOM 1039 O O . GLY A 1 130 ? 11.044 -16.365 6.475 1.00 47.94 130 GLY A O 1
ATOM 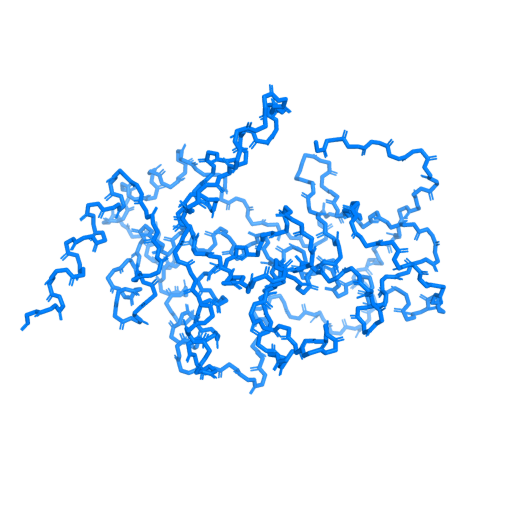1040 N N . VAL A 1 131 ? 12.104 -15.138 7.988 1.00 47.16 131 VAL A N 1
ATOM 1041 C CA . VAL A 1 131 ? 13.297 -14.887 7.158 1.00 47.16 131 VAL A CA 1
ATOM 1042 C C . VAL A 1 131 ? 14.302 -15.918 7.649 1.00 47.16 131 VAL A C 1
ATOM 1044 O O . VAL A 1 131 ? 14.621 -15.892 8.834 1.00 47.16 131 VAL A O 1
ATOM 1047 N N . ASN A 1 132 ? 14.739 -16.850 6.801 1.00 45.94 132 ASN A N 1
ATOM 1048 C CA . ASN A 1 132 ? 15.860 -17.716 7.161 1.00 45.94 132 ASN A CA 1
ATOM 1049 C C . ASN A 1 132 ? 17.033 -16.819 7.573 1.00 45.94 132 ASN A C 1
ATOM 1051 O O . ASN A 1 132 ? 17.366 -15.885 6.843 1.00 45.94 132 ASN A O 1
ATOM 1055 N N . ASP A 1 133 ? 17.603 -17.076 8.751 1.00 43.47 133 ASP A N 1
ATOM 1056 C CA . ASP A 1 133 ? 18.775 -16.389 9.293 1.00 43.47 133 ASP A CA 1
ATOM 1057 C C . ASP A 1 133 ? 19.962 -16.536 8.333 1.00 43.47 133 ASP A C 1
ATOM 1059 O O . ASP A 1 133 ? 20.795 -17.431 8.448 1.00 43.47 133 ASP A O 1
ATOM 1063 N N . SER A 1 134 ? 20.054 -15.658 7.340 1.00 47.28 134 SER A N 1
ATOM 1064 C CA . SER A 1 134 ? 21.278 -15.487 6.577 1.00 47.28 134 SER A CA 1
ATOM 1065 C C . SER A 1 134 ? 22.213 -14.628 7.422 1.00 47.28 134 SER A C 1
ATOM 1067 O O . SER A 1 134 ? 21.976 -13.432 7.570 1.00 47.28 134 SER A O 1
ATOM 1069 N N . ALA A 1 135 ? 23.273 -15.231 7.961 1.00 45.69 135 ALA A N 1
ATOM 1070 C CA . ALA A 1 135 ? 24.269 -14.626 8.856 1.00 45.69 135 ALA A CA 1
ATOM 1071 C C . ALA A 1 135 ? 24.989 -13.361 8.318 1.00 45.69 135 ALA A C 1
ATOM 1073 O O . ALA A 1 135 ? 25.776 -12.754 9.034 1.00 45.69 135 ALA A O 1
ATOM 1074 N N . ASN A 1 136 ? 24.684 -12.922 7.093 1.00 43.97 136 ASN A N 1
ATOM 1075 C CA . ASN A 1 136 ? 25.207 -11.715 6.454 1.00 43.97 136 ASN A CA 1
ATOM 1076 C C . ASN A 1 136 ? 24.097 -10.674 6.213 1.00 43.97 136 ASN A C 1
ATOM 1078 O O . ASN A 1 136 ? 23.897 -10.221 5.085 1.00 43.97 136 ASN A O 1
ATOM 1082 N N . LYS A 1 137 ? 23.337 -10.300 7.251 1.00 50.66 137 LYS A N 1
ATOM 1083 C CA . LYS A 1 137 ? 22.345 -9.219 7.125 1.00 50.66 137 LYS A CA 1
ATOM 1084 C C . LYS A 1 137 ? 23.038 -7.857 7.122 1.00 50.66 137 LYS A C 1
ATOM 1086 O O . LYS A 1 137 ? 23.691 -7.471 8.087 1.00 50.66 137 LYS A O 1
ATOM 1091 N N . LEU A 1 138 ? 22.860 -7.105 6.037 1.00 50.06 138 LEU A N 1
ATOM 1092 C CA . LEU A 1 138 ? 23.259 -5.697 5.962 1.00 50.06 138 LEU A CA 1
ATOM 1093 C C . LEU A 1 138 ? 22.314 -4.842 6.826 1.00 50.06 138 LEU A C 1
ATOM 1095 O O . LEU A 1 138 ? 21.111 -5.092 6.864 1.00 50.06 138 LEU A O 1
ATOM 1099 N N . TRP A 1 139 ? 22.820 -3.778 7.453 1.00 43.09 139 TRP A N 1
ATOM 1100 C CA . TRP A 1 139 ? 22.041 -2.853 8.303 1.00 43.09 139 TRP A CA 1
ATOM 1101 C C . TRP A 1 139 ? 20.783 -2.269 7.619 1.00 43.09 139 TRP A C 1
ATOM 1103 O O . TRP A 1 139 ? 19.766 -2.008 8.255 1.00 43.09 139 TRP A O 1
ATOM 1113 N N . ALA A 1 140 ? 20.816 -2.094 6.295 1.00 40.56 140 ALA A N 1
ATOM 1114 C CA . ALA A 1 140 ? 19.664 -1.621 5.527 1.00 40.56 140 ALA A CA 1
ATOM 1115 C C . ALA A 1 140 ? 18.549 -2.683 5.418 1.00 40.56 140 ALA A C 1
ATOM 1117 O O . ALA A 1 140 ? 17.371 -2.335 5.340 1.00 40.56 140 ALA A O 1
ATOM 1118 N N . GLN A 1 141 ? 18.902 -3.976 5.441 1.00 52.25 141 GLN A N 1
ATOM 1119 C CA . GLN A 1 141 ? 17.925 -5.064 5.521 1.00 52.25 141 GLN A CA 1
ATOM 1120 C C . GLN A 1 141 ? 17.304 -5.115 6.919 1.00 52.25 141 GLN A C 1
ATOM 1122 O O . GLN A 1 141 ? 16.080 -5.165 7.007 1.00 52.25 141 GLN A O 1
ATOM 1127 N N . SER A 1 142 ? 18.088 -4.978 7.996 1.00 50.66 142 SER A N 1
ATOM 1128 C CA . SER A 1 142 ? 17.541 -4.972 9.364 1.00 50.66 142 SER A CA 1
ATOM 1129 C C . SER A 1 142 ? 16.577 -3.803 9.611 1.00 50.66 142 SER A C 1
ATOM 1131 O O . SER A 1 142 ? 15.502 -4.011 10.169 1.00 50.66 142 SER A O 1
ATOM 1133 N N . ALA A 1 143 ? 16.882 -2.601 9.107 1.00 53.34 143 ALA A N 1
ATOM 1134 C CA . ALA A 1 143 ? 15.980 -1.448 9.201 1.00 53.34 143 ALA A CA 1
ATOM 1135 C C . ALA A 1 143 ? 14.649 -1.675 8.453 1.00 53.34 143 ALA A C 1
ATOM 1137 O O . ALA A 1 143 ? 13.578 -1.300 8.933 1.00 53.34 143 ALA A O 1
ATOM 1138 N N . SER A 1 144 ? 14.691 -2.338 7.290 1.00 61.44 144 SER A N 1
ATOM 1139 C CA . SER A 1 144 ? 13.475 -2.709 6.557 1.00 61.44 144 SER A CA 1
ATOM 1140 C C . SER A 1 144 ? 12.670 -3.796 7.279 1.00 61.44 144 SER A C 1
ATOM 1142 O O . SER A 1 144 ? 11.440 -3.713 7.323 1.00 61.44 144 SER A O 1
ATOM 1144 N N . GLU A 1 145 ? 13.356 -4.756 7.910 1.00 64.44 145 GLU A N 1
ATOM 1145 C CA . GLU A 1 145 ? 12.769 -5.854 8.684 1.00 64.44 145 GLU A CA 1
ATOM 1146 C C . GLU A 1 145 ? 12.110 -5.380 9.985 1.00 64.44 145 GLU A C 1
ATOM 1148 O O . GLU A 1 145 ? 11.245 -6.068 10.527 1.00 64.44 145 GLU A O 1
ATOM 1153 N N . GLU A 1 146 ? 12.497 -4.212 10.496 1.00 67.38 146 GLU A N 1
ATOM 1154 C CA . GLU A 1 146 ? 11.890 -3.557 11.659 1.00 67.38 146 GLU A CA 1
ATOM 1155 C C . GLU A 1 146 ? 10.678 -2.689 11.314 1.00 67.38 146 GLU A C 1
ATOM 1157 O O . GLU A 1 146 ? 9.908 -2.317 12.202 1.00 67.38 146 GLU A O 1
ATOM 1162 N N . SER A 1 147 ? 10.459 -2.400 10.030 1.00 78.31 147 SER A N 1
ATOM 1163 C CA . SER A 1 147 ? 9.356 -1.541 9.610 1.00 78.31 147 SER A CA 1
ATOM 1164 C C . SER A 1 147 ? 7.986 -2.167 9.901 1.00 78.31 147 SER A C 1
ATOM 1166 O O . SER A 1 147 ? 7.776 -3.379 9.778 1.00 78.31 147 SER A O 1
ATOM 1168 N N . LEU A 1 148 ? 7.003 -1.315 10.225 1.00 84.62 148 LEU A N 1
ATOM 1169 C CA . LEU A 1 148 ? 5.613 -1.740 10.423 1.00 84.62 148 LEU A CA 1
ATOM 1170 C C . LEU A 1 148 ? 5.064 -2.484 9.197 1.00 84.62 148 LEU A C 1
ATOM 1172 O O . LEU A 1 148 ? 4.319 -3.442 9.360 1.00 84.62 148 LEU A O 1
ATOM 1176 N N . PHE A 1 149 ? 5.432 -2.068 7.984 1.00 83.44 149 PHE A N 1
ATOM 1177 C CA . PHE A 1 149 ? 4.984 -2.723 6.752 1.00 83.44 149 PHE A CA 1
ATOM 1178 C C . PHE A 1 149 ? 5.556 -4.128 6.602 1.00 83.44 149 PHE A C 1
ATOM 1180 O O . PHE A 1 149 ? 4.851 -5.029 6.166 1.00 83.44 149 PHE A O 1
ATOM 1187 N N . PHE A 1 150 ? 6.808 -4.339 7.002 1.00 81.12 150 PHE A N 1
ATOM 1188 C CA . PHE A 1 150 ? 7.421 -5.656 6.914 1.00 81.12 150 PHE A CA 1
ATOM 1189 C C . PHE A 1 150 ? 6.859 -6.635 7.947 1.00 81.12 150 PHE A C 1
ATOM 1191 O O . PHE A 1 150 ? 6.569 -7.783 7.619 1.00 81.12 150 PHE A O 1
ATOM 1198 N N . ARG A 1 151 ? 6.710 -6.193 9.201 1.00 83.12 151 ARG A N 1
ATOM 1199 C CA . ARG A 1 151 ? 6.258 -7.069 10.294 1.00 83.12 151 ARG A CA 1
ATOM 1200 C C . ARG A 1 151 ? 4.743 -7.185 10.381 1.00 83.12 151 ARG A C 1
ATOM 1202 O O . ARG A 1 151 ? 4.224 -8.236 10.730 1.00 83.12 151 ARG A O 1
ATOM 1209 N N . GLY A 1 152 ? 4.049 -6.085 10.102 1.00 87.94 152 GLY A N 1
ATOM 1210 C CA . GLY A 1 152 ? 2.642 -5.914 10.433 1.00 87.94 152 GLY A CA 1
ATOM 1211 C C . GLY A 1 152 ? 1.668 -6.102 9.285 1.00 87.94 152 GLY A C 1
ATOM 1212 O O . GLY A 1 152 ? 0.508 -6.419 9.551 1.00 87.94 152 GLY A O 1
ATOM 1213 N N . PHE A 1 153 ? 2.094 -5.922 8.035 1.00 92.75 153 PHE A N 1
ATOM 1214 C CA . PHE A 1 153 ? 1.200 -6.068 6.889 1.00 92.75 153 PHE A CA 1
ATOM 1215 C C . PHE A 1 153 ? 1.262 -7.487 6.316 1.00 92.75 153 PHE A C 1
ATOM 1217 O O . PHE A 1 153 ? 2.322 -8.119 6.351 1.00 92.75 153 PHE A O 1
ATOM 1224 N N . PRO A 1 154 ? 0.135 -8.017 5.808 1.00 93.38 154 PRO A N 1
ATOM 1225 C CA . PRO A 1 154 ? 0.130 -9.296 5.131 1.00 93.38 154 PRO A CA 1
ATOM 1226 C C . PRO A 1 154 ? 0.953 -9.243 3.848 1.00 93.38 154 PRO A C 1
ATOM 1228 O O . PRO A 1 154 ? 1.281 -8.183 3.309 1.00 93.38 154 PRO A O 1
ATOM 1231 N N . VAL A 1 155 ? 1.253 -10.430 3.349 1.00 91.56 155 VAL A N 1
ATOM 1232 C CA . VAL A 1 155 ? 1.925 -10.653 2.077 1.00 91.56 155 VAL A CA 1
ATOM 1233 C C . VAL A 1 155 ? 1.043 -11.505 1.173 1.00 91.56 155 VAL A C 1
ATOM 1235 O O . VAL A 1 155 ? 0.141 -12.200 1.651 1.00 91.56 155 VAL A O 1
ATOM 1238 N N . LEU A 1 156 ? 1.304 -11.477 -0.133 1.00 90.12 156 LEU A N 1
ATOM 1239 C CA . LEU A 1 156 ? 0.757 -12.499 -1.018 1.00 90.12 156 LEU A CA 1
ATOM 1240 C C . LEU A 1 156 ? 1.269 -13.874 -0.598 1.00 90.12 156 LEU A C 1
ATOM 1242 O O . LEU A 1 156 ? 2.469 -14.073 -0.387 1.00 90.12 156 LEU A O 1
ATOM 1246 N N . LYS A 1 157 ? 0.339 -14.824 -0.509 1.00 90.44 157 LYS A N 1
ATOM 1247 C CA . LYS A 1 157 ? 0.640 -16.234 -0.306 1.00 90.44 157 LYS A CA 1
ATOM 1248 C C . LYS A 1 157 ? 1.536 -16.726 -1.436 1.00 90.44 157 LYS A C 1
ATOM 1250 O O . LYS A 1 157 ? 1.366 -16.333 -2.591 1.00 90.44 157 LYS A O 1
ATOM 1255 N N . ARG A 1 158 ? 2.464 -17.612 -1.090 1.00 86.38 158 ARG A N 1
ATOM 1256 C CA . ARG A 1 158 ? 3.330 -18.302 -2.045 1.00 86.38 158 ARG A CA 1
ATOM 1257 C C . ARG A 1 158 ? 2.946 -19.770 -2.137 1.00 86.38 158 ARG A C 1
ATOM 1259 O O . ARG A 1 158 ? 2.474 -20.352 -1.157 1.00 86.38 158 ARG A O 1
ATOM 1266 N N . ASP A 1 159 ? 3.123 -20.342 -3.314 1.00 83.00 159 ASP A N 1
ATOM 1267 C CA . ASP A 1 159 ? 2.984 -21.774 -3.554 1.00 83.00 159 ASP A CA 1
ATOM 1268 C C . ASP A 1 159 ? 4.294 -22.529 -3.241 1.00 83.00 159 ASP A C 1
ATOM 1270 O O . ASP A 1 159 ? 5.273 -21.970 -2.733 1.00 83.00 159 ASP A O 1
ATOM 1274 N N . ALA A 1 160 ? 4.305 -23.833 -3.526 1.00 81.38 160 ALA A N 1
ATOM 1275 C CA . ALA A 1 160 ? 5.471 -24.688 -3.318 1.00 81.38 160 ALA A CA 1
ATOM 1276 C C . ALA A 1 160 ? 6.662 -24.316 -4.223 1.00 81.38 160 ALA A C 1
ATOM 1278 O O . ALA A 1 160 ? 7.808 -24.536 -3.831 1.00 81.38 160 ALA A O 1
ATOM 1279 N N . THR A 1 161 ? 6.408 -23.716 -5.390 1.00 79.88 161 THR A N 1
ATOM 1280 C CA . THR A 1 161 ? 7.429 -23.256 -6.344 1.00 79.88 161 THR A CA 1
ATOM 1281 C C . THR A 1 161 ? 8.002 -21.889 -5.985 1.00 79.88 161 THR A C 1
ATOM 1283 O O . THR A 1 161 ? 8.802 -21.340 -6.739 1.00 79.88 161 THR A O 1
ATOM 1286 N N . GLN A 1 162 ? 7.661 -21.353 -4.805 1.00 76.75 162 GLN A N 1
ATOM 1287 C CA . GLN A 1 162 ? 8.122 -20.049 -4.332 1.00 76.75 162 GLN A CA 1
ATOM 1288 C C . GLN A 1 162 ? 7.630 -18.892 -5.219 1.00 76.75 162 GLN A C 1
ATOM 1290 O O . GLN A 1 162 ? 8.193 -17.794 -5.181 1.00 76.75 162 GLN A O 1
ATOM 1295 N N . THR A 1 163 ? 6.541 -19.105 -5.952 1.00 78.12 163 THR A N 1
ATOM 1296 C CA . THR A 1 163 ? 5.854 -18.107 -6.769 1.00 78.12 163 THR A CA 1
ATOM 1297 C C . THR A 1 163 ? 4.614 -17.590 -6.042 1.00 78.12 163 THR A C 1
ATOM 1299 O O . THR A 1 163 ? 4.046 -18.266 -5.183 1.00 78.12 163 THR A O 1
ATOM 1302 N N . CYS A 1 164 ? 4.220 -16.338 -6.286 1.00 79.19 164 CYS A N 1
ATOM 1303 C CA . CYS A 1 164 ? 2.996 -15.804 -5.681 1.00 79.19 164 CYS A CA 1
ATOM 1304 C C . CYS A 1 164 ? 1.758 -16.540 -6.204 1.00 79.19 164 CYS A C 1
ATOM 1306 O O . CYS A 1 164 ? 1.625 -16.751 -7.404 1.00 79.19 164 CYS A O 1
ATOM 1308 N N . ALA A 1 165 ? 0.787 -16.777 -5.323 1.00 81.81 165 ALA A N 1
ATOM 1309 C CA . ALA A 1 165 ? -0.466 -17.480 -5.611 1.00 81.81 165 ALA A CA 1
ATOM 1310 C C . ALA A 1 165 ? -1.381 -16.802 -6.655 1.00 81.81 165 ALA A C 1
ATOM 1312 O O . ALA A 1 165 ? -2.428 -17.348 -6.984 1.00 81.81 165 ALA A O 1
ATOM 1313 N N . LEU A 1 166 ? -1.028 -15.606 -7.138 1.00 80.56 166 LEU A N 1
ATOM 1314 C CA . LEU A 1 166 ? -1.763 -14.890 -8.187 1.00 80.56 166 LEU A CA 1
ATOM 1315 C C . LEU A 1 166 ? -1.166 -15.096 -9.590 1.00 80.56 166 LEU A C 1
ATOM 1317 O O . LEU A 1 166 ? -1.668 -14.515 -10.553 1.00 80.56 166 LEU A O 1
ATOM 1321 N N . LEU A 1 167 ? -0.094 -15.881 -9.715 1.00 77.38 167 LEU A N 1
ATOM 1322 C CA . LEU A 1 167 ? 0.454 -16.291 -11.005 1.00 77.38 167 LEU A CA 1
ATOM 1323 C C . LEU A 1 167 ? -0.264 -17.550 -11.501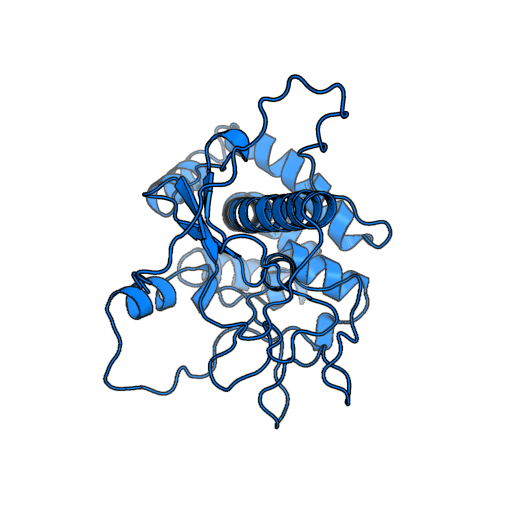 1.00 77.38 167 LEU A C 1
ATOM 1325 O O . LEU A 1 167 ? -0.589 -18.437 -10.714 1.00 77.38 167 LEU A O 1
ATOM 1329 N N . ASN A 1 168 ? -0.537 -17.607 -12.803 1.00 72.88 168 ASN A N 1
ATOM 1330 C CA . ASN A 1 168 ? -1.035 -18.813 -13.457 1.00 72.88 168 ASN A CA 1
ATOM 1331 C C . ASN A 1 168 ? 0.122 -19.790 -13.757 1.00 72.88 168 ASN A C 1
ATOM 1333 O O . ASN A 1 168 ? 1.289 -19.492 -13.501 1.00 72.88 168 ASN A O 1
ATOM 1337 N N . GLU A 1 169 ? -0.194 -20.952 -14.330 1.00 74.50 169 GLU A N 1
ATOM 1338 C CA . GLU A 1 169 ? 0.792 -21.997 -14.666 1.00 74.50 169 GLU A CA 1
ATOM 1339 C C . GLU A 1 169 ? 1.886 -21.519 -15.636 1.00 74.50 169 GLU A C 1
ATOM 1341 O O . GLU A 1 169 ? 3.009 -22.015 -15.601 1.00 74.50 169 GLU A O 1
ATOM 1346 N N . ASN A 1 170 ? 1.587 -20.503 -16.450 1.00 70.25 170 ASN A N 1
ATOM 1347 C CA . ASN A 1 170 ? 2.521 -19.885 -17.390 1.00 70.25 170 ASN A CA 1
ATOM 1348 C C . ASN A 1 170 ? 3.309 -18.722 -16.765 1.00 70.25 170 ASN A C 1
ATOM 1350 O O . ASN A 1 170 ? 3.892 -17.920 -17.492 1.00 70.25 170 ASN A O 1
ATOM 1354 N N . LEU A 1 171 ? 3.279 -18.575 -15.434 1.00 69.25 171 LEU A N 1
ATOM 1355 C CA . LEU A 1 171 ? 3.854 -17.445 -14.695 1.00 69.25 171 LEU A CA 1
ATOM 1356 C C . LEU A 1 171 ? 3.309 -16.076 -15.131 1.00 69.25 171 LEU A C 1
ATOM 1358 O O . LEU A 1 171 ? 3.905 -15.041 -14.839 1.00 69.25 171 LEU A O 1
ATOM 1362 N N . SER A 1 172 ? 2.155 -16.051 -15.795 1.00 65.50 172 SER A N 1
ATOM 1363 C CA . SER A 1 172 ? 1.461 -14.819 -16.148 1.00 65.50 172 SER A CA 1
ATOM 1364 C C . SER A 1 172 ? 0.527 -14.392 -15.018 1.00 65.50 172 SER A C 1
ATOM 1366 O O . SER A 1 172 ? 0.068 -15.193 -14.201 1.00 65.50 172 SER A O 1
ATOM 1368 N N . CYS A 1 173 ? 0.218 -13.102 -14.978 1.00 64.25 173 CYS A N 1
ATOM 1369 C CA . CYS A 1 173 ? -0.685 -12.517 -13.997 1.00 64.25 173 CYS A CA 1
ATOM 1370 C C . CYS A 1 173 ? -2.116 -13.072 -14.151 1.00 64.25 173 CYS A C 1
ATOM 1372 O O . CYS A 1 173 ? -2.834 -12.707 -15.078 1.00 64.25 173 CYS A O 1
ATOM 1374 N N . GLY A 1 174 ? -2.551 -13.934 -13.227 1.00 64.25 174 GLY A N 1
ATOM 1375 C CA . GLY A 1 174 ? -3.909 -14.490 -13.205 1.00 64.25 174 GLY A CA 1
ATOM 1376 C C . GLY A 1 174 ? -4.948 -13.578 -12.542 1.00 64.25 174 GLY A C 1
ATOM 1377 O O . GLY A 1 174 ? -6.141 -13.852 -12.620 1.00 64.25 174 GLY A O 1
ATOM 1378 N N . ALA A 1 175 ? -4.509 -12.497 -11.888 1.00 66.62 175 ALA A N 1
ATOM 1379 C CA . ALA A 1 175 ? -5.360 -11.603 -11.099 1.00 66.62 175 ALA A CA 1
ATOM 1380 C C . ALA A 1 175 ? -5.493 -10.190 -11.687 1.00 66.62 175 ALA A C 1
ATOM 1382 O O . ALA A 1 175 ? -5.918 -9.275 -10.985 1.00 66.62 175 ALA A O 1
ATOM 1383 N N . PHE A 1 176 ? -5.126 -9.975 -12.952 1.00 65.56 176 PHE A N 1
ATOM 1384 C CA . PHE A 1 176 ? -5.336 -8.689 -13.620 1.00 65.56 176 PHE A CA 1
ATOM 1385 C C . PHE A 1 176 ? -6.841 -8.349 -13.682 1.00 65.56 176 PHE A C 1
ATOM 1387 O O . PHE A 1 176 ? -7.633 -9.230 -14.014 1.00 65.56 176 PHE A O 1
ATOM 1394 N N . PRO A 1 177 ? -7.272 -7.101 -13.394 1.00 72.00 177 PRO A N 1
ATOM 1395 C CA . PRO A 1 177 ? -6.489 -5.900 -13.058 1.00 72.00 177 PRO A CA 1
ATOM 1396 C C . PRO A 1 177 ? -6.288 -5.655 -11.543 1.00 72.00 177 PRO A C 1
ATOM 1398 O O . PRO A 1 177 ? -5.858 -4.572 -11.134 1.00 72.00 177 PRO A O 1
ATOM 1401 N N . HIS A 1 178 ? -6.597 -6.633 -10.690 1.00 78.69 178 HIS A N 1
ATOM 1402 C CA . HIS A 1 178 ? -6.547 -6.567 -9.219 1.00 78.69 178 HIS A CA 1
ATOM 1403 C C . HIS A 1 178 ? -5.154 -6.837 -8.631 1.00 78.69 178 HIS A C 1
ATOM 1405 O O . HIS A 1 178 ? -5.021 -7.314 -7.502 1.00 78.69 178 HIS A O 1
ATOM 1411 N N . TRP A 1 179 ? -4.106 -6.556 -9.399 1.00 78.94 179 TRP A N 1
ATOM 1412 C CA . TRP A 1 179 ? -2.738 -6.776 -8.958 1.00 78.94 179 TRP A CA 1
ATOM 1413 C C . TRP A 1 179 ? -2.369 -5.824 -7.808 1.00 78.94 179 TRP A C 1
ATOM 1415 O O . TRP A 1 179 ? -2.901 -4.711 -7.751 1.00 78.94 179 TRP A O 1
ATOM 1425 N N . PRO A 1 180 ? -1.476 -6.219 -6.882 1.00 86.69 180 PRO A N 1
ATOM 1426 C CA . PRO A 1 180 ? -1.030 -5.309 -5.837 1.00 86.69 180 PRO A CA 1
ATOM 1427 C C . PRO A 1 180 ? -0.223 -4.138 -6.394 1.00 86.69 180 PRO A C 1
ATOM 1429 O O . PRO A 1 180 ? 0.636 -4.306 -7.267 1.00 86.69 180 PRO A O 1
ATOM 1432 N N . MET A 1 181 ? -0.396 -2.967 -5.789 1.00 86.44 181 MET A N 1
ATOM 1433 C CA . MET A 1 181 ? 0.309 -1.739 -6.169 1.00 86.44 181 MET A CA 1
ATOM 1434 C C . MET A 1 181 ? 1.831 -1.886 -6.137 1.00 86.44 181 MET A C 1
ATOM 1436 O O . MET A 1 181 ? 2.550 -1.342 -6.976 1.00 86.44 181 MET A O 1
ATOM 1440 N N . SER A 1 182 ? 2.344 -2.661 -5.178 1.00 80.50 182 SER A N 1
ATOM 1441 C CA . SER A 1 182 ? 3.778 -2.922 -5.037 1.00 80.50 182 SER A CA 1
ATOM 1442 C C . SER A 1 182 ? 4.392 -3.596 -6.261 1.00 80.50 182 SER A C 1
ATOM 1444 O O . SER A 1 182 ? 5.581 -3.401 -6.511 1.00 80.50 182 SER A O 1
ATOM 1446 N N . CYS A 1 183 ? 3.589 -4.321 -7.030 1.00 78.00 183 CYS A N 1
ATOM 1447 C CA . CYS A 1 183 ? 4.010 -4.941 -8.266 1.00 78.00 183 CYS A CA 1
ATOM 1448 C C . CYS A 1 183 ? 3.672 -4.131 -9.520 1.00 78.00 183 CYS A C 1
ATOM 1450 O O . CYS A 1 183 ? 4.352 -4.284 -10.522 1.00 78.00 183 CYS A O 1
ATOM 1452 N N . GLU A 1 184 ? 2.673 -3.253 -9.485 1.00 77.19 184 GLU A N 1
ATOM 1453 C CA . GLU A 1 184 ? 2.388 -2.345 -10.608 1.00 77.19 184 GLU A CA 1
ATOM 1454 C C . GLU A 1 184 ? 3.506 -1.341 -10.849 1.00 77.19 184 GLU A C 1
ATOM 1456 O O . GLU A 1 184 ? 3.758 -0.943 -11.978 1.00 77.19 184 GLU A O 1
ATOM 1461 N N . ARG A 1 185 ? 4.180 -0.920 -9.776 1.00 76.81 185 ARG A N 1
ATOM 1462 C CA . ARG A 1 185 ? 5.344 -0.041 -9.885 1.00 76.81 185 ARG A CA 1
ATOM 1463 C C . ARG A 1 185 ? 6.617 -0.778 -10.289 1.00 76.81 185 ARG A C 1
ATOM 1465 O O . ARG A 1 185 ? 7.632 -0.125 -10.479 1.00 76.81 185 ARG A O 1
ATOM 1472 N N . TYR A 1 186 ? 6.629 -2.108 -10.300 1.00 74.06 186 TYR A N 1
ATOM 1473 C CA . TYR A 1 186 ? 7.861 -2.867 -10.485 1.00 74.06 186 TYR A CA 1
ATOM 1474 C C . TYR A 1 186 ? 8.431 -2.647 -11.903 1.00 74.06 186 TYR A C 1
ATOM 1476 O O . TYR A 1 186 ? 7.661 -2.637 -12.862 1.00 74.06 186 TYR A O 1
ATOM 1484 N N . PRO A 1 187 ? 9.757 -2.456 -12.059 1.00 71.50 187 PRO A N 1
ATOM 1485 C CA . PRO A 1 187 ? 10.820 -2.572 -11.057 1.00 71.50 187 PRO A CA 1
ATOM 1486 C C . PRO A 1 187 ? 11.206 -1.241 -10.399 1.00 71.50 187 PRO A C 1
ATOM 1488 O O . PRO A 1 187 ? 12.261 -1.135 -9.795 1.00 71.50 187 PRO A O 1
ATOM 1491 N N . PHE A 1 188 ? 10.390 -0.196 -10.465 1.00 77.25 188 PHE A N 1
ATOM 1492 C CA . PHE A 1 188 ? 10.757 1.112 -9.930 1.00 77.25 188 PHE A CA 1
ATOM 1493 C C . PHE A 1 188 ? 10.687 1.189 -8.405 1.00 77.25 188 PHE A C 1
ATOM 1495 O O . PHE A 1 188 ? 9.724 0.746 -7.769 1.00 77.25 188 PHE A O 1
ATOM 1502 N N . ALA A 1 189 ? 11.690 1.832 -7.810 1.00 79.56 189 ALA A N 1
ATOM 1503 C CA . ALA A 1 189 ? 11.773 2.153 -6.392 1.00 79.56 189 ALA A CA 1
ATOM 1504 C C . ALA A 1 189 ? 11.954 3.661 -6.171 1.00 79.56 189 ALA A C 1
ATOM 1506 O O . ALA A 1 189 ? 12.453 4.379 -7.032 1.00 79.56 189 ALA A O 1
ATOM 1507 N N . VAL A 1 190 ? 11.540 4.140 -4.997 1.00 83.94 190 VAL A N 1
ATOM 1508 C CA . VAL A 1 190 ? 11.639 5.552 -4.602 1.00 83.94 190 VAL A CA 1
ATOM 1509 C C . VAL A 1 190 ? 12.809 5.725 -3.635 1.00 83.94 190 VAL A C 1
ATOM 1511 O O . VAL A 1 190 ? 12.883 5.029 -2.623 1.00 83.94 190 VAL A O 1
ATOM 1514 N N . ASN A 1 191 ? 13.693 6.677 -3.920 1.00 84.81 191 ASN A N 1
ATOM 1515 C CA . ASN A 1 191 ? 14.717 7.183 -3.014 1.00 84.81 191 ASN A CA 1
ATOM 1516 C C . ASN A 1 191 ? 14.305 8.581 -2.530 1.00 84.81 191 ASN A C 1
ATOM 1518 O O . ASN A 1 191 ? 14.326 9.548 -3.292 1.00 84.81 191 ASN A O 1
ATOM 1522 N N . LEU A 1 192 ? 13.919 8.676 -1.256 1.00 85.19 192 LEU A N 1
ATOM 1523 C CA . LEU A 1 192 ? 13.459 9.924 -0.639 1.00 85.19 192 LEU A CA 1
ATOM 1524 C C . LEU A 1 192 ? 14.575 10.957 -0.474 1.00 85.19 192 LEU A C 1
ATOM 1526 O O . LEU A 1 192 ? 14.334 12.142 -0.677 1.00 85.19 192 LEU A O 1
ATOM 1530 N N . GLU A 1 193 ? 15.779 10.506 -0.118 1.00 85.19 193 GLU A N 1
ATOM 1531 C CA . GLU A 1 193 ? 16.926 11.371 0.178 1.00 85.19 193 GLU A CA 1
ATOM 1532 C C . GLU A 1 193 ? 17.360 12.137 -1.072 1.00 85.19 193 GLU A C 1
ATOM 1534 O O . GLU A 1 193 ? 17.466 13.361 -1.063 1.00 85.19 193 GLU A O 1
ATOM 1539 N N . ASN A 1 194 ? 17.497 11.414 -2.183 1.00 86.06 194 ASN A N 1
ATOM 1540 C CA . ASN A 1 194 ? 17.889 11.998 -3.464 1.00 86.06 194 ASN A CA 1
ATOM 1541 C C . ASN A 1 194 ? 16.701 12.546 -4.265 1.00 86.06 194 ASN A C 1
ATOM 1543 O O . ASN A 1 194 ? 16.899 13.130 -5.330 1.00 86.06 194 ASN A O 1
ATOM 15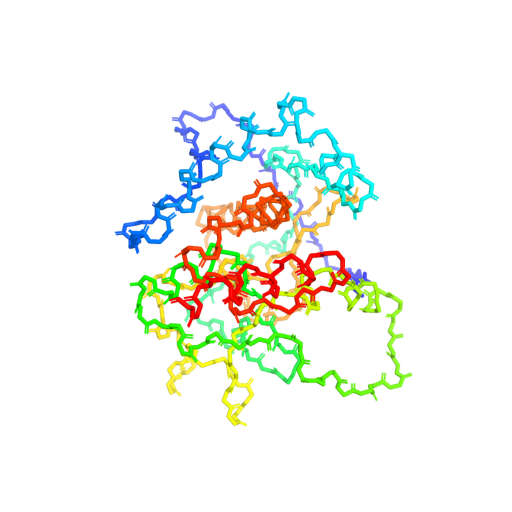47 N N . LYS A 1 195 ? 15.469 12.345 -3.777 1.00 88.44 195 LYS A N 1
ATOM 1548 C CA . LYS A 1 195 ? 14.223 12.613 -4.506 1.00 88.44 195 LYS A CA 1
ATOM 1549 C C . LYS A 1 195 ? 14.236 12.006 -5.909 1.00 88.44 195 LYS A C 1
ATOM 1551 O O . LYS A 1 195 ? 13.959 12.671 -6.909 1.00 88.44 195 LYS A O 1
ATOM 1556 N N . THR A 1 196 ? 14.584 10.729 -6.001 1.00 86.56 196 THR A N 1
ATOM 1557 C CA . THR A 1 196 ? 14.633 10.011 -7.276 1.00 86.56 196 THR A CA 1
ATOM 1558 C C . THR A 1 196 ? 13.727 8.797 -7.264 1.00 86.56 196 THR A C 1
ATOM 1560 O O . THR A 1 196 ? 13.485 8.176 -6.233 1.00 86.56 196 THR A O 1
ATOM 1563 N N . VAL A 1 197 ? 13.206 8.460 -8.433 1.00 82.75 197 VAL A N 1
ATOM 1564 C CA . VAL A 1 197 ? 12.618 7.158 -8.714 1.00 82.75 197 VAL A CA 1
ATOM 1565 C C . VAL A 1 197 ? 13.585 6.459 -9.645 1.00 82.75 197 VAL A C 1
ATOM 1567 O O . VAL A 1 197 ? 13.930 7.007 -10.688 1.00 82.75 197 VAL A O 1
ATOM 1570 N N . PHE A 1 198 ? 14.067 5.298 -9.234 1.00 81.62 198 PHE A N 1
ATOM 1571 C CA . PHE A 1 198 ? 15.140 4.588 -9.912 1.00 81.62 198 PHE A CA 1
ATOM 1572 C C . PHE A 1 198 ? 14.730 3.150 -10.202 1.00 81.62 198 PHE A C 1
ATOM 1574 O O . PHE A 1 198 ? 13.818 2.602 -9.575 1.00 81.62 198 PHE A O 1
ATOM 1581 N N . TRP A 1 199 ? 15.420 2.548 -11.159 1.00 74.44 199 TRP A N 1
ATOM 1582 C CA . TRP A 1 199 ? 15.290 1.138 -11.486 1.00 74.44 199 TRP A CA 1
ATOM 1583 C C . TRP A 1 199 ? 15.822 0.262 -10.345 1.00 74.44 199 TRP A C 1
ATOM 1585 O O . TRP A 1 199 ? 17.004 0.328 -10.013 1.00 74.44 199 TRP A O 1
ATOM 1595 N N . ALA A 1 200 ? 14.970 -0.557 -9.728 1.00 68.50 200 ALA A N 1
ATOM 1596 C CA . ALA A 1 200 ? 15.427 -1.555 -8.772 1.00 68.50 200 ALA A CA 1
ATOM 1597 C C . ALA A 1 200 ? 16.013 -2.750 -9.525 1.00 68.50 200 ALA A C 1
ATOM 1599 O O . ALA A 1 200 ? 15.395 -3.297 -10.436 1.00 68.50 200 ALA A O 1
ATOM 1600 N N . GLU A 1 201 ? 17.203 -3.171 -9.114 1.00 59.47 201 GLU A N 1
ATOM 1601 C CA . GLU A 1 201 ? 17.835 -4.387 -9.612 1.00 59.47 201 GLU A CA 1
ATOM 1602 C C . GLU A 1 201 ? 16.914 -5.585 -9.344 1.00 59.47 201 GLU A C 1
ATOM 1604 O O . GLU A 1 201 ? 16.587 -5.882 -8.191 1.00 59.47 201 GLU A O 1
ATOM 1609 N N . GLY A 1 202 ? 16.441 -6.232 -10.411 1.00 57.94 202 GLY A N 1
ATOM 1610 C CA . GLY A 1 202 ? 15.590 -7.408 -10.277 1.00 57.94 202 GLY A CA 1
ATOM 1611 C C . GLY A 1 202 ? 14.768 -7.819 -11.493 1.00 57.94 202 GLY A C 1
ATOM 1612 O O . GLY A 1 202 ? 14.309 -8.949 -11.450 1.00 57.94 202 GLY A O 1
ATOM 1613 N N . CYS A 1 203 ? 14.545 -6.954 -12.497 1.00 61.75 203 CYS A N 1
ATOM 1614 C CA . CYS A 1 203 ? 14.016 -7.369 -13.811 1.00 61.75 203 CYS A CA 1
ATOM 1615 C C . CYS A 1 203 ? 15.157 -7.237 -14.820 1.00 61.75 203 CYS A C 1
ATOM 1617 O O . CYS A 1 203 ? 15.597 -6.126 -15.121 1.00 61.75 203 CYS A O 1
ATOM 1619 N N . ALA A 1 204 ? 15.648 -8.375 -15.304 1.00 57.22 204 ALA A N 1
ATOM 1620 C CA . ALA A 1 204 ? 16.671 -8.469 -16.342 1.00 57.22 204 ALA A CA 1
ATOM 1621 C C . ALA A 1 204 ? 16.111 -8.272 -17.764 1.00 57.22 204 ALA A C 1
ATOM 1623 O O . ALA A 1 204 ? 16.875 -8.103 -18.712 1.00 57.22 204 ALA A O 1
ATOM 1624 N N . SER A 1 205 ? 14.783 -8.289 -17.928 1.00 54.91 205 SER A N 1
ATOM 1625 C CA . SER A 1 205 ? 14.120 -8.039 -19.211 1.00 54.91 205 SER A CA 1
ATOM 1626 C C . SER A 1 205 ? 14.052 -6.533 -19.475 1.00 54.91 205 SER A C 1
ATOM 1628 O O . SER A 1 205 ? 13.202 -5.807 -18.952 1.00 54.91 205 SER A O 1
ATOM 1630 N N . LEU A 1 206 ? 15.004 -6.069 -20.280 1.00 61.12 206 LEU A N 1
ATOM 1631 C CA . LEU A 1 206 ? 15.053 -4.729 -20.848 1.00 61.12 206 LEU A CA 1
ATOM 1632 C C . LEU A 1 206 ? 14.717 -4.852 -22.331 1.00 61.12 206 LEU A C 1
ATOM 1634 O O . LEU A 1 206 ? 15.338 -5.643 -23.043 1.00 61.12 206 LEU A O 1
ATOM 1638 N N . HIS A 1 207 ? 13.745 -4.073 -22.797 1.00 60.84 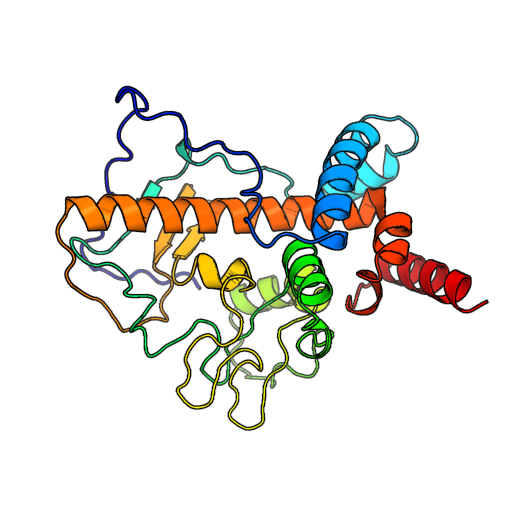207 HIS A N 1
ATOM 1639 C CA . HIS A 1 207 ? 13.432 -3.976 -24.217 1.00 60.84 207 HIS A CA 1
ATOM 1640 C C . HIS A 1 207 ? 13.648 -2.546 -24.695 1.00 60.84 207 HIS A C 1
ATOM 1642 O O . HIS A 1 207 ? 13.345 -1.581 -23.984 1.00 60.84 207 HIS A O 1
ATOM 1648 N N . GLU A 1 208 ? 14.172 -2.418 -25.912 1.00 64.44 208 GLU A N 1
ATOM 1649 C CA . GLU A 1 208 ? 14.196 -1.139 -26.605 1.00 64.44 208 GLU A CA 1
ATOM 1650 C C . GLU A 1 208 ? 12.766 -0.766 -26.987 1.00 64.44 208 GLU A C 1
ATOM 1652 O O . GLU A 1 208 ? 12.073 -1.508 -27.685 1.00 64.44 208 GLU A O 1
ATOM 1657 N N . VAL A 1 209 ? 12.316 0.387 -26.505 1.00 63.94 209 VAL A N 1
ATOM 1658 C CA . VAL A 1 209 ? 10.987 0.921 -26.809 1.00 63.94 209 VAL A CA 1
ATOM 1659 C C . VAL A 1 209 ? 11.158 2.219 -27.579 1.00 63.94 209 VAL A C 1
ATOM 1661 O O . VAL A 1 209 ? 12.047 3.021 -27.289 1.00 63.94 209 VAL A O 1
ATOM 1664 N N . HIS A 1 210 ? 10.288 2.448 -28.562 1.00 69.38 210 HIS A N 1
ATOM 1665 C CA . HIS A 1 210 ? 10.271 3.702 -29.304 1.00 69.38 210 HIS A CA 1
ATOM 1666 C C . HIS A 1 210 ? 10.079 4.891 -28.339 1.00 69.38 210 HIS A C 1
ATOM 1668 O O . HIS A 1 210 ? 9.192 4.863 -27.482 1.00 69.38 210 HIS A O 1
ATOM 1674 N N . GLU A 1 211 ? 10.905 5.938 -28.463 1.00 68.00 211 GLU A N 1
ATOM 1675 C CA . GLU A 1 211 ? 11.027 7.013 -27.457 1.00 68.00 211 GLU A CA 1
ATOM 1676 C C . GLU A 1 211 ? 9.703 7.611 -26.926 1.00 68.00 211 GLU A C 1
ATOM 1678 O O . GLU A 1 211 ? 9.599 7.827 -25.714 1.00 68.00 211 GLU A O 1
ATOM 1683 N N . PRO A 1 212 ? 8.666 7.878 -27.750 1.00 72.06 212 PRO A N 1
ATOM 1684 C CA . PRO A 1 212 ? 7.421 8.471 -27.258 1.00 72.06 212 PRO A CA 1
ATOM 1685 C C . PRO A 1 212 ? 6.648 7.544 -26.311 1.00 72.06 212 PRO A C 1
ATOM 1687 O O . PRO A 1 212 ? 6.095 7.989 -25.302 1.00 72.06 212 PRO A O 1
ATOM 1690 N N . GLU A 1 213 ? 6.624 6.249 -26.622 1.00 68.06 213 GLU A N 1
ATOM 1691 C CA . GLU A 1 213 ? 5.980 5.224 -25.801 1.00 68.06 213 GLU A CA 1
ATOM 1692 C C . GLU A 1 213 ? 6.799 4.956 -24.535 1.00 68.06 213 GLU A C 1
ATOM 1694 O O . GLU A 1 213 ? 6.237 4.852 -23.438 1.00 68.06 213 GLU A O 1
ATOM 1699 N N . ALA A 1 214 ? 8.132 4.981 -24.668 1.00 68.25 214 ALA A N 1
ATOM 1700 C CA . ALA A 1 214 ? 9.057 4.857 -23.552 1.00 68.25 214 ALA A CA 1
ATOM 1701 C C . ALA A 1 214 ? 8.812 5.937 -22.478 1.00 68.25 214 ALA A C 1
ATOM 1703 O O . ALA A 1 214 ? 8.733 5.675 -21.274 1.00 68.25 214 ALA A O 1
ATOM 1704 N N . LEU A 1 215 ? 8.604 7.179 -22.916 1.00 72.75 215 LEU A N 1
ATOM 1705 C CA . LEU A 1 215 ? 8.304 8.293 -22.022 1.00 72.75 215 LEU A CA 1
ATOM 1706 C C . LEU A 1 215 ? 6.947 8.144 -21.326 1.00 72.75 215 LEU A C 1
ATOM 1708 O O . LEU A 1 215 ? 6.831 8.454 -20.137 1.00 72.75 215 LEU A O 1
ATOM 1712 N N . LEU A 1 216 ? 5.913 7.689 -22.037 1.00 76.56 216 LEU A N 1
ATOM 1713 C CA . LEU A 1 216 ? 4.575 7.539 -21.464 1.00 76.56 216 LEU A CA 1
ATOM 1714 C C . LEU A 1 216 ? 4.533 6.427 -20.408 1.00 76.56 216 LEU A C 1
ATOM 1716 O O . LEU A 1 216 ? 4.072 6.665 -19.288 1.00 76.56 216 LEU A O 1
ATOM 1720 N N . ARG A 1 217 ? 5.041 5.235 -20.737 1.00 73.56 217 ARG A N 1
ATOM 1721 C CA . ARG A 1 217 ? 5.044 4.080 -19.826 1.00 73.56 217 ARG A CA 1
ATOM 1722 C C . ARG A 1 217 ? 5.997 4.307 -18.648 1.00 73.56 217 ARG A C 1
ATOM 1724 O O . ARG A 1 217 ? 5.618 4.049 -17.506 1.00 73.56 217 ARG A O 1
ATOM 1731 N N . GLY A 1 218 ? 7.152 4.941 -18.874 1.00 75.88 218 GLY A N 1
ATOM 1732 C CA . GLY A 1 218 ? 8.039 5.400 -17.798 1.00 75.88 218 GLY A CA 1
ATOM 1733 C C . GLY A 1 218 ? 7.351 6.365 -16.822 1.00 75.88 218 GLY A C 1
ATOM 1734 O O . GLY A 1 218 ? 7.479 6.215 -15.606 1.00 75.88 218 GLY A O 1
ATOM 1735 N N . ARG A 1 219 ? 6.541 7.313 -17.319 1.00 79.19 219 ARG A N 1
ATOM 1736 C CA . ARG A 1 219 ? 5.734 8.203 -16.459 1.00 79.19 219 ARG A CA 1
ATOM 1737 C C . ARG A 1 219 ? 4.677 7.448 -15.662 1.00 79.19 219 ARG A C 1
ATOM 1739 O O . ARG A 1 219 ? 4.490 7.747 -14.487 1.00 79.19 219 ARG A O 1
ATOM 1746 N N . GLN A 1 220 ? 3.980 6.490 -16.267 1.00 81.31 220 GLN A N 1
ATOM 1747 C CA . GLN A 1 220 ? 2.976 5.692 -15.556 1.00 81.31 220 GLN A CA 1
ATOM 1748 C C . GLN A 1 220 ? 3.602 4.920 -14.390 1.00 81.31 220 GLN A C 1
ATOM 1750 O O . GLN A 1 220 ? 3.093 4.985 -13.272 1.00 81.31 220 GLN A O 1
ATOM 1755 N N . LEU A 1 221 ? 4.746 4.273 -14.623 1.00 77.50 221 LEU A N 1
ATOM 1756 C CA . LEU A 1 221 ? 5.476 3.535 -13.592 1.00 77.50 221 LEU A CA 1
ATOM 1757 C C . LEU A 1 221 ? 6.044 4.465 -12.510 1.00 77.50 221 LEU A C 1
ATOM 1759 O O . LEU A 1 221 ? 5.960 4.158 -11.320 1.00 77.50 221 LEU A O 1
ATOM 1763 N N . PHE A 1 222 ? 6.528 5.648 -12.897 1.00 84.69 222 PHE A N 1
ATOM 1764 C CA . PHE A 1 222 ? 6.922 6.709 -11.969 1.00 84.69 222 PHE A CA 1
ATOM 1765 C C . PHE A 1 222 ? 5.771 7.129 -11.044 1.00 84.69 222 PHE A C 1
ATOM 1767 O O . PHE A 1 222 ? 5.921 7.154 -9.820 1.00 84.69 222 PHE A O 1
ATOM 1774 N N . HIS A 1 223 ? 4.598 7.409 -11.618 1.00 85.94 223 HIS A N 1
ATOM 1775 C CA . HIS A 1 223 ? 3.401 7.748 -10.854 1.00 85.94 223 HIS A CA 1
ATOM 1776 C C . HIS A 1 223 ? 2.969 6.597 -9.938 1.00 85.94 223 HIS A C 1
ATOM 1778 O O . HIS A 1 223 ? 2.658 6.846 -8.774 1.00 85.94 223 HIS A O 1
ATOM 1784 N N . ALA A 1 224 ? 3.011 5.350 -10.414 1.00 84.75 224 ALA A N 1
ATOM 1785 C CA . ALA A 1 224 ? 2.695 4.173 -9.608 1.00 84.75 224 ALA A CA 1
ATOM 1786 C C . ALA A 1 224 ? 3.659 4.007 -8.419 1.00 84.75 224 ALA A C 1
ATOM 1788 O O . ALA A 1 224 ? 3.224 3.688 -7.308 1.00 84.75 224 ALA A O 1
ATOM 1789 N N . ALA A 1 225 ? 4.957 4.266 -8.612 1.00 86.00 225 ALA A N 1
ATOM 1790 C CA . ALA A 1 225 ? 5.955 4.200 -7.545 1.00 86.00 225 ALA A CA 1
ATOM 1791 C C . ALA A 1 225 ? 5.677 5.224 -6.434 1.00 86.00 225 ALA A C 1
ATOM 1793 O O . ALA A 1 225 ? 5.675 4.873 -5.250 1.00 86.00 225 ALA A O 1
ATOM 1794 N N . ILE A 1 226 ? 5.380 6.468 -6.816 1.00 89.44 226 ILE A N 1
ATOM 1795 C CA . ILE A 1 226 ? 5.017 7.540 -5.880 1.00 89.44 226 ILE A CA 1
ATOM 1796 C C . ILE A 1 226 ? 3.696 7.237 -5.174 1.00 89.44 226 ILE A C 1
ATOM 1798 O O . ILE A 1 226 ? 3.605 7.374 -3.954 1.00 89.44 226 ILE A O 1
ATOM 1802 N N . GLU A 1 227 ? 2.680 6.790 -5.910 1.00 90.62 227 GLU A N 1
ATOM 1803 C CA . GLU A 1 227 ? 1.371 6.504 -5.326 1.00 90.62 227 GLU A CA 1
ATOM 1804 C C . GLU A 1 227 ? 1.435 5.322 -4.355 1.00 90.62 227 GLU A C 1
ATOM 1806 O O . GLU A 1 227 ? 0.831 5.372 -3.289 1.00 90.62 227 GLU A O 1
ATOM 1811 N N . THR A 1 228 ? 2.256 4.308 -4.641 1.00 88.94 228 THR A N 1
ATOM 1812 C CA . THR A 1 228 ? 2.516 3.204 -3.702 1.00 88.94 228 THR A CA 1
ATOM 1813 C C . THR A 1 228 ? 3.144 3.704 -2.400 1.00 88.94 228 THR A C 1
ATOM 1815 O O . THR A 1 228 ? 2.785 3.240 -1.315 1.00 88.94 228 THR A O 1
ATOM 1818 N N . TYR A 1 229 ? 4.080 4.655 -2.477 1.00 89.94 229 TYR A N 1
ATOM 1819 C CA . TYR A 1 229 ? 4.663 5.269 -1.284 1.00 89.94 229 TYR A CA 1
ATOM 1820 C C . TYR A 1 229 ? 3.617 6.066 -0.493 1.00 89.94 229 TYR A C 1
ATOM 1822 O O . TYR A 1 229 ? 3.461 5.871 0.712 1.00 89.94 229 TYR A O 1
ATOM 1830 N N . ASN A 1 230 ? 2.848 6.917 -1.170 1.00 93.38 230 ASN A N 1
ATOM 1831 C CA . ASN A 1 230 ? 1.796 7.707 -0.535 1.00 93.38 230 ASN A CA 1
ATOM 1832 C C . ASN A 1 230 ? 0.720 6.817 0.100 1.00 93.38 230 ASN A C 1
ATOM 1834 O O . ASN A 1 230 ? 0.254 7.106 1.203 1.00 93.38 230 ASN A O 1
ATOM 1838 N N . GLN A 1 231 ? 0.366 5.702 -0.542 1.00 94.12 231 GLN A N 1
ATOM 1839 C CA . GLN A 1 231 ? -0.603 4.750 -0.013 1.00 94.12 231 GLN A CA 1
ATOM 1840 C C . GLN A 1 231 ? -0.132 4.120 1.302 1.00 94.12 231 GLN A C 1
ATOM 1842 O O . GLN A 1 231 ? -0.931 3.977 2.223 1.00 94.12 231 GLN A O 1
ATOM 1847 N N . ARG A 1 232 ? 1.167 3.837 1.457 1.00 92.56 232 ARG A N 1
ATOM 1848 C CA . ARG A 1 232 ? 1.727 3.376 2.738 1.00 92.56 232 ARG A CA 1
ATOM 1849 C C . ARG A 1 232 ? 1.483 4.385 3.861 1.00 92.56 232 ARG A C 1
ATOM 1851 O O . ARG A 1 232 ? 1.059 4.004 4.952 1.00 92.56 232 ARG A O 1
ATOM 1858 N N . ILE A 1 233 ? 1.681 5.676 3.595 1.00 93.69 233 ILE A N 1
ATOM 1859 C CA . ILE A 1 233 ? 1.382 6.733 4.573 1.00 93.69 233 ILE A CA 1
ATOM 1860 C C . ILE A 1 233 ? -0.112 6.731 4.927 1.00 93.69 233 ILE A C 1
ATOM 1862 O O . ILE A 1 233 ? -0.458 6.785 6.112 1.00 93.69 233 ILE A O 1
ATOM 1866 N N . ARG A 1 234 ? -1.001 6.617 3.928 1.00 96.31 234 ARG A N 1
ATOM 1867 C CA . ARG A 1 234 ? -2.453 6.517 4.166 1.00 96.31 234 ARG A CA 1
ATOM 1868 C C . ARG A 1 234 ? -2.793 5.324 5.053 1.00 96.31 234 ARG A C 1
ATOM 1870 O O . ARG A 1 234 ? -3.538 5.485 6.017 1.00 96.31 234 ARG A O 1
ATOM 1877 N N . ASP A 1 235 ? -2.204 4.163 4.782 1.00 96.19 235 ASP A N 1
ATOM 1878 C CA . ASP A 1 235 ? -2.450 2.942 5.544 1.00 96.19 235 ASP A CA 1
ATOM 1879 C C . ASP A 1 235 ? -2.075 3.110 7.024 1.00 96.19 235 ASP A C 1
ATOM 1881 O O . ASP A 1 235 ? -2.854 2.767 7.915 1.00 96.19 235 ASP A O 1
ATOM 1885 N N . VAL A 1 236 ? -0.912 3.704 7.305 1.00 94.88 236 VAL A N 1
ATOM 1886 C CA . VAL A 1 236 ? -0.469 4.002 8.677 1.00 94.88 236 VAL A CA 1
ATOM 1887 C C . VAL A 1 236 ? -1.438 4.949 9.375 1.00 94.88 236 VAL A C 1
ATOM 1889 O O . VAL A 1 236 ? -1.845 4.689 10.508 1.00 94.88 236 VAL A O 1
ATOM 1892 N N . ILE A 1 237 ? -1.848 6.026 8.706 1.00 95.44 237 ILE A N 1
ATOM 1893 C CA . ILE A 1 237 ? -2.810 6.978 9.268 1.00 95.44 237 ILE A CA 1
ATOM 1894 C C . ILE A 1 237 ? -4.121 6.263 9.612 1.00 95.44 237 ILE A C 1
ATOM 1896 O O . ILE A 1 237 ? -4.594 6.373 10.748 1.00 95.44 237 ILE A O 1
ATOM 1900 N N . LEU A 1 238 ? -4.672 5.486 8.675 1.00 96.62 238 LEU A N 1
ATOM 1901 C CA . LEU A 1 238 ? -5.914 4.732 8.855 1.00 96.62 238 LEU A CA 1
ATOM 1902 C C . LEU A 1 238 ? -5.833 3.770 10.047 1.00 96.62 238 LEU A C 1
ATOM 1904 O O . LEU A 1 238 ? -6.756 3.733 10.865 1.00 96.62 238 LEU A O 1
ATOM 1908 N N . LEU A 1 239 ? -4.709 3.069 10.230 1.00 95.31 239 LEU A N 1
ATOM 1909 C CA . LEU A 1 239 ? -4.509 2.191 11.389 1.00 95.31 239 LEU A CA 1
ATOM 1910 C C . LEU A 1 239 ? -4.605 2.934 12.725 1.00 95.31 239 LEU A C 1
ATOM 1912 O O . LEU A 1 239 ? -5.084 2.374 13.710 1.00 95.31 239 LEU A O 1
ATOM 1916 N N . TYR A 1 240 ? -4.189 4.195 12.797 1.00 93.94 240 TYR A N 1
ATOM 1917 C CA . TYR A 1 240 ? -4.251 4.948 14.049 1.00 93.94 240 TYR A CA 1
ATOM 1918 C C . TYR A 1 240 ? -5.626 5.574 14.299 1.00 93.94 240 TYR A C 1
ATOM 1920 O O . TYR A 1 240 ? -6.095 5.545 15.449 1.00 93.94 240 TYR A O 1
ATOM 1928 N N . VAL A 1 241 ? -6.276 6.103 13.256 1.00 95.19 241 VAL A N 1
ATOM 1929 C CA . VAL A 1 241 ? -7.472 6.962 13.384 1.00 95.19 241 VAL A CA 1
ATOM 1930 C C . VAL A 1 241 ? -8.799 6.287 13.027 1.00 95.19 241 VAL A C 1
ATOM 1932 O O . VAL A 1 241 ? -9.853 6.802 13.403 1.00 95.19 241 VAL A O 1
ATOM 1935 N N . ALA A 1 242 ? -8.757 5.149 12.333 1.00 96.31 242 ALA A N 1
ATOM 1936 C CA . ALA A 1 242 ? -9.928 4.491 11.749 1.00 96.31 242 ALA A CA 1
ATOM 1937 C C . ALA A 1 242 ? -9.924 2.958 11.937 1.00 96.31 242 ALA A C 1
ATOM 1939 O O . ALA A 1 242 ? -10.512 2.204 11.167 1.00 96.31 242 ALA A O 1
ATOM 1940 N N . MET A 1 243 ? -9.222 2.469 12.965 1.00 96.06 243 MET A N 1
ATOM 1941 C CA . MET A 1 243 ? -9.097 1.032 13.232 1.00 96.06 243 MET A CA 1
ATOM 1942 C C . MET A 1 243 ? -10.446 0.297 13.409 1.00 96.06 243 MET A C 1
ATOM 1944 O O . MET A 1 243 ? -10.554 -0.810 12.889 1.00 96.06 243 MET A O 1
ATOM 1948 N N . PRO A 1 244 ? -11.466 0.840 14.107 1.00 97.19 244 PRO A N 1
ATOM 1949 C CA . PRO A 1 244 ? -12.775 0.184 14.198 1.00 97.19 244 PRO A CA 1
ATOM 1950 C C . PRO A 1 244 ? -13.399 -0.086 12.824 1.00 97.19 244 PRO A C 1
ATOM 1952 O O . PRO A 1 244 ? -13.782 -1.216 12.541 1.00 97.19 244 PRO A O 1
ATOM 1955 N N . GLU A 1 245 ? -13.384 0.905 11.936 1.00 97.75 245 GLU A N 1
ATOM 1956 C CA . GLU A 1 245 ? -13.939 0.789 10.588 1.00 97.75 245 GLU A CA 1
ATOM 1957 C C . GLU A 1 245 ? -13.141 -0.203 9.729 1.00 97.75 245 GLU A C 1
ATOM 1959 O O . GLU A 1 245 ? -13.714 -1.003 8.992 1.00 97.75 245 GLU A O 1
ATOM 1964 N N . LEU A 1 246 ? -11.810 -0.233 9.877 1.00 97.75 246 LEU A N 1
ATOM 1965 C CA . LEU A 1 246 ? -10.977 -1.269 9.255 1.00 97.75 246 LEU A CA 1
ATOM 1966 C C . LEU A 1 246 ? -11.336 -2.682 9.749 1.00 97.75 246 LEU A C 1
ATOM 1968 O O . LEU A 1 246 ? -11.218 -3.649 8.993 1.00 97.75 246 LEU A O 1
ATOM 1972 N N . ALA A 1 247 ? -11.763 -2.828 11.009 1.00 96.81 247 ALA A N 1
ATOM 1973 C CA . ALA A 1 247 ? -12.240 -4.102 11.545 1.00 96.81 247 ALA A CA 1
ATOM 1974 C C . ALA A 1 247 ? -13.607 -4.474 10.954 1.00 96.81 247 ALA A C 1
ATOM 1976 O O . ALA A 1 247 ? -13.854 -5.647 10.678 1.00 96.81 247 ALA A O 1
ATOM 1977 N N . ASP A 1 248 ? -14.484 -3.488 10.749 1.00 96.56 248 ASP A N 1
ATOM 1978 C CA . ASP A 1 248 ? -15.788 -3.650 10.090 1.00 96.56 248 ASP A CA 1
ATOM 1979 C C . ASP A 1 248 ? -15.664 -4.126 8.649 1.00 96.56 248 ASP A C 1
ATOM 1981 O O . ASP A 1 248 ? -16.424 -4.992 8.225 1.00 96.56 248 ASP A O 1
ATOM 1985 N N . MET A 1 249 ? -14.644 -3.654 7.939 1.00 96.38 249 MET A N 1
ATOM 1986 C CA . MET A 1 249 ? -14.313 -4.115 6.589 1.00 96.38 249 MET A CA 1
ATOM 1987 C C . MET A 1 249 ? -13.566 -5.459 6.559 1.00 96.38 249 MET A C 1
ATOM 1989 O O . MET A 1 249 ? -13.250 -5.965 5.488 1.00 96.38 249 MET A O 1
ATOM 1993 N N . GLY A 1 250 ? -13.237 -6.043 7.716 1.00 95.56 250 GLY A N 1
ATOM 1994 C CA . GLY A 1 250 ? -12.493 -7.301 7.797 1.00 95.56 250 GLY A CA 1
ATOM 1995 C C . GLY A 1 250 ? -11.005 -7.192 7.441 1.00 95.56 250 GLY A C 1
ATOM 1996 O O . GLY A 1 250 ? -10.319 -8.211 7.425 1.00 95.56 250 GLY A O 1
ATOM 1997 N N . LEU A 1 251 ? -10.471 -5.987 7.219 1.00 96.19 251 LEU A N 1
ATOM 1998 C CA . LEU A 1 251 ? -9.073 -5.770 6.820 1.00 96.19 251 LEU A CA 1
ATOM 1999 C C . LEU A 1 251 ? -8.090 -6.062 7.963 1.00 96.19 251 LEU A C 1
ATOM 2001 O O . LEU A 1 251 ? -6.979 -6.536 7.745 1.00 96.19 251 LEU A O 1
ATOM 2005 N N . LEU A 1 252 ? -8.503 -5.861 9.219 1.00 95.69 252 LEU A N 1
ATOM 2006 C CA . LEU A 1 252 ? -7.609 -6.094 10.358 1.00 95.69 252 LEU A CA 1
ATOM 2007 C C . LEU A 1 252 ? -7.243 -7.561 10.592 1.00 95.69 252 LEU A C 1
ATOM 2009 O O . LEU A 1 252 ? -6.229 -7.828 11.238 1.00 95.69 252 LEU A O 1
ATOM 2013 N N . ARG A 1 253 ? -8.050 -8.514 10.109 1.00 93.81 253 ARG A N 1
ATOM 2014 C CA . ARG A 1 253 ? -7.831 -9.944 10.382 1.00 93.81 253 ARG A CA 1
ATOM 2015 C C . ARG A 1 253 ? -6.556 -10.480 9.732 1.00 93.81 253 ARG A C 1
ATOM 2017 O O . ARG A 1 253 ? -6.071 -11.521 10.151 1.00 93.81 253 ARG A O 1
ATOM 2024 N N . HIS A 1 254 ? -6.017 -9.784 8.733 1.00 92.94 254 HIS A N 1
ATOM 2025 C CA . HIS A 1 254 ? -4.806 -10.183 8.015 1.00 92.94 254 HIS A CA 1
ATOM 2026 C C . HIS A 1 254 ? -3.540 -9.460 8.507 1.00 92.94 254 HIS A C 1
ATOM 2028 O O . HIS A 1 254 ? -2.434 -9.817 8.110 1.00 92.94 254 HIS A O 1
ATOM 2034 N N . LEU A 1 255 ? -3.673 -8.464 9.386 1.00 93.44 255 LEU A N 1
ATOM 2035 C CA . LEU A 1 255 ? -2.539 -7.698 9.904 1.00 93.44 255 LEU A CA 1
ATOM 2036 C C . LEU A 1 255 ? -1.926 -8.372 11.132 1.00 93.44 255 LEU A C 1
ATOM 2038 O O . LEU A 1 255 ? -2.653 -8.791 12.033 1.00 93.44 255 LEU A O 1
ATOM 2042 N N . SER A 1 256 ? -0.599 -8.348 11.246 1.00 92.00 256 SER A N 1
ATOM 2043 C CA . SER A 1 256 ? 0.184 -8.805 12.404 1.00 92.00 256 SER A CA 1
ATOM 2044 C C . SER A 1 256 ? 0.780 -7.622 13.187 1.00 92.00 256 SER A C 1
ATOM 2046 O O . SER A 1 256 ? 1.983 -7.427 13.290 1.00 92.00 256 SER A O 1
ATOM 2048 N N . LEU A 1 257 ? -0.088 -6.747 13.699 1.00 91.06 257 LEU A N 1
ATOM 2049 C CA . LEU A 1 257 ? 0.332 -5.539 14.418 1.00 91.06 257 LEU A CA 1
ATOM 2050 C C . LEU A 1 257 ? 1.041 -5.876 15.740 1.00 91.06 257 LEU A C 1
ATOM 2052 O O . LEU A 1 257 ? 0.785 -6.923 16.329 1.00 91.06 257 LEU A O 1
ATOM 2056 N N . HIS A 1 258 ? 1.843 -4.934 16.243 1.00 89.75 258 HIS A N 1
ATOM 2057 C CA . HIS A 1 258 ? 2.570 -5.053 17.512 1.00 89.75 258 HIS A CA 1
ATOM 2058 C C . HIS A 1 258 ? 2.216 -3.926 18.499 1.00 89.75 258 HIS A C 1
ATOM 2060 O O . HIS A 1 258 ? 1.665 -2.881 18.133 1.00 89.75 258 HIS A O 1
ATOM 2066 N N . GLY A 1 259 ? 2.532 -4.132 19.780 1.00 89.81 259 GLY A N 1
ATOM 2067 C CA . GLY A 1 259 ? 2.478 -3.095 20.812 1.00 89.81 259 GLY A CA 1
ATOM 2068 C C . GLY A 1 259 ? 1.065 -2.581 21.116 1.00 89.81 259 GLY A C 1
ATOM 2069 O O . GLY A 1 259 ? 0.170 -3.326 21.519 1.00 89.81 259 GLY A O 1
ATOM 2070 N N . THR A 1 260 ? 0.853 -1.267 21.012 1.00 91.19 260 THR A N 1
ATOM 2071 C CA . THR A 1 260 ? -0.460 -0.644 21.275 1.00 91.19 260 THR A CA 1
ATOM 2072 C C . THR A 1 260 ? -1.485 -0.976 20.190 1.00 91.19 260 THR A C 1
ATOM 2074 O O . THR A 1 260 ? -2.658 -1.184 20.507 1.00 91.19 260 THR A O 1
ATOM 2077 N N . LEU A 1 261 ? -1.054 -1.069 18.929 1.00 92.38 261 LEU A N 1
ATOM 2078 C CA . LEU A 1 261 ? -1.923 -1.399 17.801 1.00 92.38 261 LEU A CA 1
ATOM 2079 C C . LEU A 1 261 ? -2.429 -2.842 17.887 1.00 92.38 261 LEU A C 1
ATOM 2081 O O . LEU A 1 261 ? -3.608 -3.083 17.644 1.00 92.38 261 LEU A O 1
ATOM 2085 N N . GLU A 1 262 ? -1.588 -3.784 18.319 1.00 94.00 262 GLU A N 1
ATOM 2086 C CA . GLU A 1 262 ? -1.991 -5.182 18.531 1.00 94.00 262 GLU A CA 1
ATOM 2087 C C . GLU A 1 262 ? -3.093 -5.318 19.584 1.00 94.00 262 GLU A C 1
ATOM 2089 O O . GLU A 1 262 ? -4.103 -5.986 19.358 1.00 94.00 262 GLU A O 1
ATOM 2094 N N . ARG A 1 263 ? -2.927 -4.645 20.731 1.00 95.38 263 ARG A N 1
ATOM 2095 C CA . ARG A 1 263 ? -3.922 -4.650 21.812 1.00 95.38 263 ARG A CA 1
ATOM 2096 C C . ARG A 1 263 ? -5.266 -4.104 21.334 1.00 95.38 263 ARG A C 1
ATOM 2098 O O . ARG A 1 263 ? -6.306 -4.698 21.618 1.00 95.38 263 ARG A O 1
ATOM 2105 N N . ARG A 1 264 ? -5.249 -3.006 20.567 1.00 95.62 264 ARG A N 1
ATOM 2106 C CA . ARG A 1 264 ? -6.460 -2.436 19.952 1.00 95.62 264 ARG A CA 1
ATOM 2107 C C . ARG A 1 264 ? -7.088 -3.404 18.947 1.00 95.62 264 ARG A C 1
ATOM 2109 O O . ARG A 1 264 ? -8.290 -3.637 19.033 1.00 95.62 264 ARG A O 1
ATOM 2116 N N . ARG A 1 265 ? -6.286 -4.013 18.064 1.00 95.88 265 ARG A N 1
ATOM 2117 C CA . ARG A 1 265 ? -6.738 -5.018 17.086 1.00 95.88 265 ARG A CA 1
ATOM 2118 C C . ARG A 1 265 ? -7.441 -6.186 17.773 1.00 95.88 265 ARG A C 1
ATOM 2120 O O . ARG A 1 265 ? -8.575 -6.491 17.429 1.00 95.88 265 ARG A O 1
ATOM 2127 N N . LYS A 1 266 ? -6.794 -6.808 18.767 1.00 96.06 266 LYS A N 1
ATOM 2128 C CA . LYS A 1 266 ? -7.342 -7.946 19.527 1.00 96.06 266 LYS A CA 1
ATOM 2129 C C . LYS A 1 266 ? -8.676 -7.596 20.185 1.00 96.06 266 LYS A C 1
ATOM 2131 O O . LYS A 1 266 ? -9.628 -8.353 20.043 1.00 96.06 266 LYS A O 1
ATOM 2136 N N . LYS A 1 267 ? -8.769 -6.427 20.830 1.00 97.12 267 LYS A N 1
ATOM 2137 C CA . LYS A 1 267 ? -10.017 -5.952 21.448 1.00 97.12 267 LYS A CA 1
ATOM 2138 C C . LYS A 1 267 ? -11.149 -5.797 20.425 1.00 97.12 267 LYS A C 1
ATOM 2140 O O . LYS A 1 267 ? -12.263 -6.228 20.692 1.00 97.12 267 LYS A O 1
ATOM 2145 N N . LEU A 1 268 ? -10.865 -5.188 19.272 1.00 96.94 268 LEU A N 1
ATOM 2146 C CA . LEU A 1 268 ? -11.863 -4.963 18.220 1.00 96.94 268 LEU A CA 1
ATOM 2147 C C . LEU A 1 268 ? -12.325 -6.267 17.562 1.00 96.94 268 LEU A C 1
ATOM 2149 O O . LEU A 1 268 ? -13.514 -6.424 17.310 1.00 96.94 268 LEU A O 1
ATOM 2153 N N . LEU A 1 269 ? -11.406 -7.202 17.306 1.00 95.56 269 LEU A N 1
ATOM 2154 C CA . LEU A 1 269 ? -11.756 -8.504 16.736 1.00 95.56 269 LEU A CA 1
ATOM 2155 C C . LEU A 1 269 ? -12.560 -9.358 17.725 1.00 95.56 269 LEU A C 1
ATOM 2157 O O . LEU A 1 269 ? -13.547 -9.957 17.319 1.00 95.56 269 LEU A O 1
ATOM 2161 N N . ALA A 1 270 ? -12.206 -9.354 19.016 1.00 95.56 270 ALA A N 1
ATOM 2162 C CA . ALA A 1 270 ? -12.951 -10.086 20.043 1.00 95.56 270 ALA A CA 1
ATOM 2163 C C . ALA A 1 270 ? -14.397 -9.583 20.195 1.00 95.56 270 ALA A C 1
ATOM 2165 O O . ALA A 1 270 ? -15.314 -10.384 20.346 1.00 95.56 270 ALA A O 1
ATOM 2166 N N . ALA A 1 271 ? -14.611 -8.267 20.095 1.00 95.19 271 ALA A N 1
ATOM 2167 C CA . ALA A 1 271 ? -15.939 -7.657 20.180 1.00 95.19 271 ALA A CA 1
ATOM 2168 C C . ALA A 1 271 ? -16.869 -8.006 19.002 1.00 95.19 271 ALA A C 1
ATOM 2170 O O . ALA A 1 271 ? -18.059 -7.740 19.088 1.00 95.19 271 ALA A O 1
ATOM 2171 N N . LYS A 1 272 ? -16.335 -8.563 17.908 1.00 90.38 272 LYS A N 1
ATOM 2172 C CA . LYS A 1 272 ? -17.093 -8.941 16.702 1.00 90.38 272 LYS A CA 1
ATOM 2173 C C . LYS A 1 272 ? -17.464 -10.418 16.638 1.00 90.38 272 LYS A C 1
ATOM 2175 O O . LYS A 1 272 ? -18.249 -10.809 15.783 1.00 90.38 272 LYS A O 1
ATOM 2180 N N . THR A 1 273 ? -16.850 -11.237 17.483 1.00 84.88 273 THR A N 1
ATOM 2181 C CA . THR A 1 273 ? -17.134 -12.675 17.601 1.00 84.88 273 THR A CA 1
ATOM 2182 C C . THR A 1 273 ? -18.313 -12.987 18.527 1.00 84.88 273 THR A C 1
ATOM 2184 O O . THR A 1 273 ? -18.680 -14.153 18.643 1.00 84.88 273 THR A O 1
ATOM 2187 N N . HIS A 1 274 ? -18.884 -11.969 19.174 1.00 67.00 274 HIS A N 1
ATOM 2188 C CA . HIS A 1 274 ? -20.063 -12.043 20.039 1.00 67.00 274 HIS A CA 1
ATOM 2189 C C . HIS A 1 274 ? -21.236 -11.324 19.381 1.00 67.00 274 HIS A C 1
ATOM 2191 O O . HIS A 1 274 ? -22.371 -11.812 19.557 1.00 67.00 274 HIS A O 1
#

Foldseek 3Di:
DDDDDPDPFDFDPPPPPPPPDDPPPLDPPPDPQQADLLVLLSVLLVVLVVQLPDPVCVVLVVVLVVPDDLDADDLVQAIETDRPQWDDPQQPQPQACFDDQPRWAFAFLNLCSLCVRVVNNVQWAADDDDPDPPVDDDPVNVVVCPDQSRHWTTIGDADPNSGGPQADPVRGGNDPPSDGLSRLLPPWAADPVNRYIYGHPTGPDIDRDDVVVRVVSSVSSSSSNSVVVNSVSSRSSCLSRPVLVCVVSVNLVRTPDDDPSVVVSVVSVVVVVD

pLDDT: mean 76.92, std 18.3, range [25.16, 97.75]

Sequence (274 aa):
MVFWVKEDMTALPILPHGTTAKPLQSGPLQRPSDGPTTHKLFDLWEEAQKRLWKPKFWWQNLMLRKGFDLTFIKPHEFRLLVPAHQLTDCDNCTEVCCTGPNSRVSLGLLDQARLIDAGLSHAIQQGPHGVNDSANKLWAQSASEESLFFRGFPVLKRDATQTCALLNENLSCGAFPHWPMSCERYPFAVNLENKTVFWAEGCASLHEVHEPEALLRGRQLFHAAIETYNQRIRDVILLYVAMPELADMGLLRHLSLHGTLERRRKKLLAAKTH

Secondary structure (DSSP, 8-state):
------S-EEE-----TTS-------S----TT--HHHHHHHHHHHHHHHHHTSGGGHHHHHHHHHH----PPPGGGSEEEEETTEE--TTT-SS-TT-STT---B--HHHHHHHHHTT-GGGEE-S-S-----S---HHHHHHHTSHHHHHS-EE-B-TTS-BTTB-TTSSBTTTTS--HHHHTTTEEEETTTTEEEEPTT----EE--HHHHHHHHHHHHHHHHHHHHHHHHHHHHHHH-HHHHHHTTGGGG----HHHHHHHHHHHHTT--